Protein AF-A0A920DZM3-F1 (afdb_monomer_lite)

pLDDT: mean 86.86, std 11.85, range [46.91, 98.44]

Structure (mmCIF, N/CA/C/O backbone):
data_AF-A0A920DZM3-F1
#
_entry.id   AF-A0A920DZM3-F1
#
loop_
_atom_site.group_PDB
_atom_site.id
_atom_site.type_symbol
_atom_site.label_atom_id
_atom_site.label_alt_id
_atom_site.label_comp_id
_atom_site.label_asym_id
_atom_site.label_entity_id
_atom_site.label_seq_id
_atom_site.pdbx_PDB_ins_code
_atom_site.Cartn_x
_atom_site.Cartn_y
_atom_site.Cartn_z
_atom_site.occupancy
_atom_site.B_iso_or_equiv
_atom_site.auth_seq_id
_atom_site.auth_comp_id
_atom_site.auth_asym_id
_atom_site.auth_atom_id
_atom_site.pdbx_PDB_model_num
ATOM 1 N N . MET A 1 1 ? -12.823 -14.947 -5.915 1.00 46.91 1 MET A N 1
ATOM 2 C CA . MET A 1 1 ? -11.734 -14.778 -4.923 1.00 46.91 1 MET A CA 1
ATOM 3 C C . MET A 1 1 ? -10.462 -15.485 -5.379 1.00 46.91 1 MET A C 1
ATOM 5 O O . MET A 1 1 ? -10.549 -16.524 -6.025 1.00 46.91 1 MET A O 1
ATOM 9 N N . ILE A 1 2 ? -9.289 -14.909 -5.108 1.00 54.53 2 ILE A N 1
ATOM 10 C CA . ILE A 1 2 ? -7.997 -15.591 -5.263 1.00 54.53 2 ILE A CA 1
ATOM 11 C C . ILE A 1 2 ? -7.861 -16.608 -4.113 1.00 54.53 2 ILE A C 1
ATOM 13 O O . ILE A 1 2 ? -8.202 -16.292 -2.974 1.00 54.53 2 ILE A O 1
ATOM 17 N N . LYS A 1 3 ? -7.426 -17.844 -4.399 1.00 50.22 3 LYS A N 1
ATOM 18 C CA . LYS A 1 3 ? -7.195 -18.875 -3.367 1.00 50.22 3 LYS A CA 1
ATOM 19 C C . LYS A 1 3 ? -6.233 -18.298 -2.309 1.00 50.22 3 LYS A C 1
ATOM 21 O O . LYS A 1 3 ? -5.183 -17.785 -2.683 1.00 50.22 3 LYS A O 1
ATOM 26 N N . ASN A 1 4 ? -6.595 -18.378 -1.025 1.00 63.47 4 ASN A N 1
ATOM 27 C CA . ASN A 1 4 ? -5.830 -17.898 0.148 1.00 63.47 4 ASN A CA 1
ATOM 28 C C . ASN A 1 4 ? -5.816 -16.383 0.422 1.00 63.47 4 ASN A C 1
ATOM 30 O O . ASN A 1 4 ? -5.037 -15.934 1.261 1.00 63.47 4 ASN A O 1
ATOM 34 N N . SER A 1 5 ? -6.683 -15.601 -0.220 1.00 77.56 5 SER A N 1
ATOM 35 C CA . SER A 1 5 ? -6.785 -14.162 0.031 1.00 77.56 5 SER A CA 1
ATOM 36 C C . SER A 1 5 ? -8.158 -13.779 0.592 1.00 77.56 5 SER A C 1
ATOM 38 O O . SER A 1 5 ? -9.174 -14.237 0.065 1.00 77.56 5 SER A O 1
ATOM 40 N N . TYR A 1 6 ? -8.203 -12.935 1.620 1.00 90.38 6 TYR A N 1
ATOM 41 C CA . TYR A 1 6 ? -9.424 -12.493 2.292 1.00 90.38 6 TYR A CA 1
ATOM 42 C C . TYR A 1 6 ? -9.312 -11.043 2.782 1.00 90.38 6 TYR A C 1
ATOM 44 O O . TYR A 1 6 ? -8.220 -10.486 2.925 1.00 90.38 6 TYR A O 1
ATOM 52 N N . GLY A 1 7 ? -10.458 -10.442 3.083 1.00 93.00 7 GLY A N 1
ATOM 53 C CA . GLY A 1 7 ? -10.541 -9.153 3.756 1.00 93.00 7 GLY A CA 1
ATOM 54 C C . GLY A 1 7 ? -11.525 -9.208 4.915 1.00 93.00 7 GLY A C 1
ATOM 55 O O . GLY A 1 7 ? -12.367 -10.102 4.978 1.00 93.00 7 GLY A O 1
ATOM 56 N N . PHE A 1 8 ? -11.376 -8.299 5.871 1.00 95.06 8 PHE A N 1
ATOM 57 C CA . PHE A 1 8 ? -12.223 -8.258 7.060 1.00 95.06 8 PHE A CA 1
ATOM 58 C C . PHE A 1 8 ? -12.279 -6.852 7.654 1.00 95.06 8 PHE A C 1
ATOM 60 O O . PHE A 1 8 ? -11.358 -6.051 7.481 1.00 95.06 8 PHE A O 1
ATOM 67 N N . TYR A 1 9 ? -13.361 -6.573 8.378 1.00 95.62 9 TYR A N 1
ATOM 68 C CA . TYR A 1 9 ? -13.601 -5.288 9.027 1.00 95.62 9 TYR A CA 1
ATOM 69 C C . TYR A 1 9 ? -13.092 -5.279 10.464 1.00 95.62 9 TYR A C 1
ATOM 71 O O . TYR A 1 9 ? -13.165 -6.275 11.191 1.00 95.62 9 TYR A O 1
ATOM 79 N N . ILE A 1 10 ? -12.578 -4.129 10.894 1.00 94.50 10 ILE A N 1
ATOM 80 C CA . ILE A 1 10 ? -12.093 -3.911 12.249 1.00 94.50 10 ILE A CA 1
ATOM 81 C C . ILE A 1 10 ? -12.479 -2.518 12.715 1.00 94.50 10 ILE A C 1
ATOM 83 O O . ILE A 1 10 ? -11.980 -1.516 12.208 1.00 94.50 10 ILE A O 1
ATOM 87 N N . SER A 1 11 ? -13.268 -2.461 13.782 1.00 94.00 11 SER A N 1
ATOM 88 C CA . SER A 1 11 ? -13.689 -1.179 14.337 1.00 94.00 11 SER A CA 1
ATOM 89 C C . SER A 1 11 ? -12.689 -0.606 15.341 1.00 94.00 11 SER A C 1
ATOM 91 O O . SER A 1 11 ? -12.060 -1.366 16.087 1.00 94.00 11 SER A O 1
ATOM 93 N N . ASN A 1 12 ? -12.612 0.721 15.446 1.00 93.00 12 ASN A N 1
ATOM 94 C CA . ASN A 1 12 ? -11.859 1.461 16.466 1.00 93.00 12 ASN A CA 1
ATOM 95 C C . ASN A 1 12 ? -10.388 1.024 16.576 1.00 93.00 12 ASN A C 1
ATOM 97 O O . ASN A 1 12 ? -9.936 0.541 17.622 1.00 93.00 12 ASN A O 1
ATOM 101 N N . ILE A 1 13 ? -9.646 1.165 15.482 1.00 92.50 13 ILE A N 1
ATOM 102 C CA . ILE A 1 13 ? -8.227 0.818 15.404 1.00 92.50 13 ILE A CA 1
ATOM 103 C C . ILE A 1 13 ? -7.353 2.059 15.270 1.00 92.50 13 ILE A C 1
ATOM 105 O O . ILE A 1 13 ? -7.754 3.051 14.671 1.00 92.50 13 ILE A O 1
ATOM 109 N N . TYR A 1 14 ? -6.154 2.009 15.840 1.00 91.62 14 TYR A N 1
ATOM 110 C CA . TYR A 1 14 ? -5.197 3.101 15.768 1.00 91.62 14 TYR A CA 1
ATOM 111 C C . TYR A 1 14 ? -4.110 2.801 14.746 1.00 91.62 14 TYR A C 1
ATOM 113 O O . TYR A 1 14 ? -3.634 1.665 14.642 1.00 91.62 14 TYR A O 1
ATOM 121 N N . ILE A 1 15 ? -3.707 3.847 14.032 1.00 90.88 15 ILE A N 1
ATOM 122 C CA . ILE A 1 15 ? -2.644 3.831 13.038 1.00 90.88 15 ILE A CA 1
ATOM 123 C C . ILE A 1 15 ? -1.507 4.729 13.509 1.00 90.88 15 ILE A C 1
ATOM 125 O O . ILE A 1 15 ? -1.719 5.862 13.948 1.00 90.88 15 ILE A O 1
ATOM 129 N N . LYS A 1 16 ? -0.283 4.210 13.391 1.00 86.00 16 LYS A N 1
ATOM 130 C CA . LYS A 1 16 ? 0.949 4.992 13.521 1.00 86.00 16 LYS A CA 1
ATOM 131 C C . LYS A 1 16 ? 1.976 4.520 12.504 1.00 86.00 16 LYS A C 1
ATOM 133 O O . LYS A 1 16 ? 2.458 3.384 12.596 1.00 86.00 16 LYS A O 1
ATOM 138 N N . LYS A 1 17 ? 2.332 5.384 11.551 1.00 85.31 17 LYS A N 1
ATOM 139 C CA . LYS A 1 17 ? 3.129 5.013 10.373 1.00 85.31 17 LYS A CA 1
ATOM 140 C C . LYS A 1 17 ? 2.503 3.792 9.679 1.00 85.31 17 LYS A C 1
ATOM 142 O O . LYS A 1 17 ? 1.345 3.862 9.305 1.00 85.31 17 LYS A O 1
ATOM 147 N N . TYR A 1 18 ? 3.189 2.652 9.596 1.00 87.12 18 TYR A N 1
ATOM 148 C CA . TYR A 1 18 ? 2.685 1.423 8.953 1.00 87.12 18 TYR A CA 1
ATOM 149 C C . TYR A 1 18 ? 1.993 0.449 9.916 1.00 87.12 18 TYR A C 1
ATOM 151 O O . TYR A 1 18 ? 1.926 -0.741 9.641 1.00 87.12 18 TYR A O 1
ATOM 159 N N . LYS A 1 19 ? 1.606 0.880 11.120 1.00 87.50 19 LYS A N 1
ATOM 160 C CA . LYS A 1 19 ? 1.268 -0.039 12.219 1.00 87.50 19 LYS A CA 1
ATOM 161 C C . LYS A 1 19 ? -0.174 0.126 12.640 1.00 87.50 19 LYS A C 1
ATOM 163 O O . LYS A 1 19 ? -0.600 1.241 12.909 1.00 87.50 19 LYS A O 1
ATOM 168 N N . LEU A 1 20 ? -0.838 -1.009 12.811 1.00 90.38 20 LEU A N 1
ATOM 169 C CA . LEU A 1 20 ? -2.206 -1.128 13.287 1.00 90.38 20 LEU A CA 1
ATOM 170 C C . LEU A 1 20 ? -2.226 -1.730 14.694 1.00 90.38 20 LEU A C 1
ATOM 172 O O . LEU A 1 20 ? -1.626 -2.790 14.928 1.00 90.38 20 LEU A O 1
ATOM 176 N N . TYR A 1 21 ? -2.914 -1.076 15.628 1.00 86.69 21 TYR A N 1
ATOM 177 C CA . TYR A 1 21 ? -2.998 -1.551 17.008 1.00 86.69 21 TYR A CA 1
ATOM 178 C C . TYR A 1 21 ? -4.288 -1.135 17.730 1.00 86.69 21 TYR A C 1
ATOM 180 O O . TYR A 1 21 ? -4.909 -0.119 17.416 1.00 86.69 21 TYR A O 1
ATOM 188 N N . LYS A 1 22 ? -4.683 -1.925 18.737 1.00 82.75 22 LYS A N 1
ATOM 189 C CA . LYS A 1 22 ? -5.761 -1.600 19.686 1.00 82.75 22 LYS A CA 1
ATOM 190 C C . LYS A 1 22 ? -5.222 -1.576 21.110 1.00 82.75 22 LYS A C 1
ATOM 192 O O . LYS A 1 22 ? -4.751 -2.603 21.591 1.00 82.75 22 LYS A O 1
ATOM 197 N N . PHE A 1 23 ? -5.375 -0.445 21.800 1.00 68.56 23 PHE A N 1
ATOM 198 C CA . PHE A 1 23 ? -4.958 -0.301 23.199 1.00 68.56 23 PHE A CA 1
ATOM 199 C C . PHE A 1 23 ? -5.724 -1.249 24.134 1.00 68.56 23 PHE A C 1
ATOM 201 O O . PHE A 1 23 ? -5.105 -2.045 24.826 1.00 68.56 23 PHE A O 1
ATOM 208 N N . LYS A 1 24 ? -7.066 -1.238 24.091 1.00 62.31 24 LYS A N 1
ATOM 209 C CA . LYS A 1 24 ? -7.915 -1.997 25.034 1.00 62.31 24 LYS A CA 1
ATOM 210 C C . LYS A 1 24 ? -7.801 -3.524 24.931 1.00 62.31 24 LYS A C 1
ATOM 212 O O . LYS A 1 24 ? -8.161 -4.213 25.871 1.00 62.31 24 LYS A O 1
ATOM 217 N N . LYS A 1 25 ? -7.358 -4.056 23.787 1.00 61.56 25 LYS A N 1
ATOM 218 C CA . LYS A 1 25 ? -7.286 -5.510 23.537 1.00 61.56 25 LYS A CA 1
ATOM 219 C C . LYS A 1 25 ? -5.857 -6.024 23.332 1.00 61.56 25 LYS A C 1
ATOM 221 O O . LYS A 1 25 ? -5.687 -7.183 22.981 1.00 61.56 25 LYS A O 1
ATOM 226 N N . PHE A 1 26 ? -4.844 -5.160 23.457 1.00 66.38 26 PHE A N 1
ATOM 227 C CA . PHE A 1 26 ? -3.444 -5.481 23.143 1.00 66.38 26 PHE A CA 1
ATOM 228 C C . PHE A 1 26 ? -3.250 -6.176 21.781 1.00 66.38 26 PHE A C 1
ATOM 230 O O . PHE A 1 26 ? -2.346 -6.987 21.587 1.00 66.38 26 PHE A O 1
ATOM 237 N N . VAL A 1 27 ? -4.093 -5.854 20.798 1.00 72.12 27 VAL A N 1
ATOM 238 C CA . VAL A 1 27 ? -4.034 -6.486 19.477 1.00 72.12 27 VAL A CA 1
ATOM 239 C C . VAL A 1 27 ? -3.081 -5.695 18.596 1.00 72.12 27 VAL A C 1
ATOM 241 O O . VAL A 1 27 ? -3.263 -4.492 18.407 1.00 72.12 27 VAL A O 1
ATOM 244 N N . THR A 1 28 ? -2.093 -6.382 18.018 1.00 79.06 28 THR A N 1
ATOM 245 C CA . THR A 1 28 ? -1.292 -5.869 16.899 1.00 79.06 28 THR A CA 1
ATOM 246 C C . THR A 1 28 ? -1.526 -6.733 15.672 1.00 79.06 28 THR A C 1
ATOM 248 O O . THR A 1 28 ? -1.423 -7.958 15.725 1.00 79.06 28 THR A O 1
ATOM 251 N N . LEU A 1 29 ? -1.805 -6.095 14.542 1.00 84.12 29 LEU A N 1
ATOM 252 C CA . LEU A 1 29 ? -2.110 -6.778 13.282 1.00 84.12 29 LEU A CA 1
ATOM 253 C C . LEU A 1 29 ? -0.848 -6.992 12.444 1.00 84.12 29 LEU A C 1
ATOM 255 O O . LEU A 1 29 ? -0.834 -6.754 11.241 1.00 84.12 29 LEU A O 1
ATOM 259 N N . THR A 1 30 ? 0.226 -7.449 13.094 1.00 85.56 30 THR A N 1
ATOM 260 C CA . THR A 1 30 ? 1.544 -7.613 12.452 1.00 85.56 30 THR A CA 1
ATOM 261 C C . THR A 1 30 ? 1.502 -8.526 11.232 1.00 85.56 30 THR A C 1
ATOM 263 O O . THR A 1 30 ? 2.177 -8.227 10.264 1.00 85.56 30 THR A O 1
ATOM 266 N N . LYS A 1 31 ? 0.636 -9.545 11.202 1.00 87.44 31 LYS A N 1
ATOM 267 C CA . LYS A 1 31 ? 0.392 -10.382 10.013 1.00 87.44 31 LYS A CA 1
ATOM 268 C C . LYS A 1 31 ? 0.006 -9.588 8.750 1.00 87.44 31 LYS A C 1
ATOM 270 O O . LYS A 1 31 ? 0.230 -10.051 7.640 1.00 87.44 31 LYS A O 1
ATOM 275 N N . TYR A 1 32 ? -0.601 -8.413 8.913 1.00 90.31 32 TYR A N 1
ATOM 276 C CA . TYR A 1 32 ? -1.120 -7.589 7.815 1.00 90.31 32 TYR A CA 1
ATOM 277 C C . TYR A 1 32 ? -0.284 -6.332 7.567 1.00 90.31 32 TYR A C 1
ATOM 279 O O . TYR A 1 32 ? -0.336 -5.779 6.470 1.00 90.31 32 TYR A O 1
ATOM 287 N N . THR A 1 33 ? 0.484 -5.900 8.572 1.00 90.75 33 THR A N 1
ATOM 288 C CA . THR A 1 33 ? 1.349 -4.710 8.529 1.00 90.75 33 THR A CA 1
ATOM 289 C C . THR A 1 33 ? 2.833 -5.025 8.382 1.00 90.75 33 THR A C 1
ATOM 291 O O . THR A 1 33 ? 3.646 -4.105 8.320 1.00 90.75 33 THR A O 1
ATOM 294 N N . ASN A 1 34 ? 3.200 -6.302 8.467 1.00 88.69 34 ASN A N 1
ATOM 295 C CA . ASN A 1 34 ? 4.560 -6.782 8.320 1.00 88.69 34 ASN A CA 1
ATOM 296 C C . ASN A 1 34 ? 4.606 -7.900 7.281 1.00 88.69 34 ASN A C 1
ATOM 298 O O . ASN A 1 34 ? 3.728 -8.762 7.292 1.00 88.69 34 ASN A O 1
ATOM 302 N N . MET A 1 35 ? 5.649 -7.926 6.449 1.00 83.50 35 MET A N 1
ATOM 303 C CA . MET A 1 35 ? 5.836 -9.002 5.462 1.00 83.50 35 MET A CA 1
ATOM 304 C C . MET A 1 35 ? 5.911 -10.393 6.098 1.00 83.50 35 MET A C 1
ATOM 306 O O . MET A 1 35 ? 5.497 -11.387 5.510 1.00 83.50 35 MET A O 1
ATOM 310 N N . ILE A 1 36 ? 6.486 -10.459 7.299 1.00 82.25 36 ILE A N 1
ATOM 311 C CA . ILE A 1 36 ? 6.597 -11.680 8.091 1.00 82.25 36 ILE A CA 1
ATOM 312 C C . ILE A 1 36 ? 5.911 -11.421 9.421 1.00 82.25 36 ILE A C 1
ATOM 314 O O . ILE A 1 36 ? 6.193 -10.430 10.105 1.00 82.25 36 ILE A O 1
ATOM 318 N N . GLU A 1 37 ? 5.020 -12.331 9.803 1.00 80.88 37 GLU A N 1
ATOM 319 C CA . GLU A 1 37 ? 4.346 -12.245 11.084 1.00 80.88 37 GLU A CA 1
ATOM 320 C C . GLU A 1 37 ? 5.355 -12.353 12.232 1.00 80.88 37 GLU A C 1
ATOM 322 O O . GLU A 1 37 ? 6.253 -13.196 12.260 1.00 80.88 37 GLU A O 1
ATOM 327 N N . PHE A 1 38 ? 5.228 -11.451 13.200 1.00 80.31 38 PHE A N 1
ATOM 328 C CA . PHE A 1 38 ? 6.146 -11.425 14.328 1.00 80.31 38 PHE A CA 1
ATOM 329 C C . PHE A 1 38 ? 5.841 -12.568 15.291 1.00 80.31 38 PHE A C 1
ATOM 331 O O . PHE A 1 38 ? 4.681 -12.851 15.576 1.00 80.31 38 PHE A O 1
ATOM 338 N N . SER A 1 39 ? 6.880 -13.156 15.886 1.00 80.69 39 SER A N 1
ATOM 339 C CA . SER A 1 39 ? 6.696 -14.085 17.002 1.00 80.69 39 SER A CA 1
ATOM 340 C C . SER A 1 39 ? 6.033 -13.392 18.197 1.00 80.69 39 SER A C 1
ATOM 342 O O . SER A 1 39 ? 6.178 -12.179 18.392 1.00 80.69 39 SER A O 1
ATOM 344 N N . LEU A 1 40 ? 5.339 -14.164 19.039 1.00 76.94 40 LEU A N 1
ATOM 345 C CA . LEU A 1 40 ? 4.622 -13.654 20.217 1.00 76.94 40 LEU A CA 1
ATOM 346 C C . LEU A 1 40 ? 5.514 -12.783 21.118 1.00 76.94 40 LEU A C 1
ATOM 348 O O . LEU A 1 40 ? 5.127 -11.673 21.482 1.00 76.94 40 LEU A O 1
ATOM 352 N N . ARG A 1 41 ? 6.761 -13.210 21.369 1.00 80.69 41 ARG A N 1
ATOM 353 C CA . ARG A 1 41 ? 7.755 -12.439 22.142 1.00 80.69 41 ARG A CA 1
ATOM 354 C C . ARG A 1 41 ? 8.017 -11.053 21.541 1.00 80.69 41 ARG A C 1
ATOM 356 O O . ARG A 1 41 ? 8.114 -10.066 22.270 1.00 80.69 41 ARG A O 1
ATOM 363 N N . LYS A 1 42 ? 8.117 -10.952 20.209 1.00 79.88 42 LYS A N 1
ATOM 364 C CA . LYS A 1 42 ? 8.304 -9.672 19.504 1.00 79.88 42 LYS A CA 1
ATOM 365 C C . LYS A 1 42 ? 7.031 -8.821 19.520 1.00 79.88 42 LYS A C 1
ATOM 367 O O . LYS A 1 42 ? 7.144 -7.601 19.660 1.00 79.88 42 LYS A O 1
ATOM 372 N N . LYS A 1 43 ? 5.842 -9.429 19.407 1.00 78.62 43 LYS A N 1
ATOM 373 C CA . LYS A 1 43 ? 4.555 -8.719 19.541 1.00 78.62 43 LYS A CA 1
ATOM 374 C C . LYS A 1 43 ? 4.431 -8.084 20.930 1.00 78.62 43 LYS A C 1
ATOM 376 O O . LYS A 1 43 ? 4.163 -6.887 21.013 1.00 78.62 43 LYS A O 1
ATOM 381 N N . LEU A 1 44 ? 4.730 -8.839 21.991 1.00 75.31 44 LEU A N 1
ATOM 382 C CA . LEU A 1 44 ? 4.656 -8.375 23.381 1.00 75.31 44 LEU A CA 1
ATOM 383 C C . LEU A 1 44 ? 5.642 -7.233 23.671 1.00 75.31 44 LEU A C 1
ATOM 385 O O . LEU A 1 44 ? 5.231 -6.173 24.140 1.00 75.31 44 LEU A O 1
ATOM 389 N N . LYS A 1 45 ? 6.920 -7.382 23.284 1.00 77.44 45 LYS A N 1
ATOM 390 C CA . LYS A 1 45 ? 7.921 -6.301 23.408 1.00 77.44 45 LYS A CA 1
ATOM 391 C C . LYS A 1 45 ? 7.494 -5.020 22.682 1.00 77.44 45 LYS A C 1
ATOM 393 O O . LYS A 1 45 ? 7.744 -3.913 23.157 1.00 77.44 45 LYS A O 1
ATOM 398 N N . ARG A 1 46 ? 6.851 -5.145 21.514 1.00 73.25 46 ARG A N 1
ATOM 399 C CA . ARG A 1 46 ? 6.326 -3.986 20.777 1.00 73.25 46 ARG A CA 1
ATOM 400 C C . ARG A 1 46 ? 5.151 -3.348 21.500 1.00 73.25 46 ARG A C 1
ATOM 402 O O . ARG A 1 46 ? 5.163 -2.133 21.645 1.00 73.25 46 ARG A O 1
ATOM 409 N N . LEU A 1 47 ? 4.177 -4.137 21.946 1.00 70.12 47 LEU A N 1
ATOM 410 C CA . LEU A 1 47 ? 3.024 -3.648 22.705 1.00 70.12 47 LEU A CA 1
ATOM 411 C C . LEU A 1 47 ? 3.468 -2.817 23.905 1.00 70.12 47 LEU A C 1
ATOM 413 O O . LEU A 1 47 ? 3.033 -1.676 24.030 1.00 70.12 47 LEU A O 1
ATOM 417 N N . GLN A 1 48 ? 4.417 -3.330 24.690 1.00 69.25 48 GLN A N 1
ATOM 418 C CA . GLN A 1 48 ? 5.008 -2.623 25.824 1.00 69.25 48 GLN A CA 1
ATOM 419 C C . GLN A 1 48 ? 5.503 -1.219 25.428 1.00 69.25 48 GLN A C 1
ATOM 421 O O . GLN A 1 48 ? 5.097 -0.217 26.011 1.00 69.25 48 GLN A O 1
ATOM 426 N N . LYS A 1 49 ? 6.287 -1.117 24.347 1.00 69.38 49 LYS A N 1
ATOM 427 C CA . LYS A 1 49 ? 6.803 0.163 23.826 1.00 69.38 49 LYS A CA 1
ATOM 428 C C . LYS A 1 49 ? 5.707 1.150 23.389 1.00 69.38 49 LYS A C 1
ATOM 430 O O . LYS A 1 49 ? 5.972 2.350 23.329 1.00 69.38 49 LYS A O 1
ATOM 435 N N . TYR A 1 50 ? 4.512 0.672 23.041 1.00 64.88 50 TYR A N 1
ATOM 436 C CA . TYR A 1 50 ? 3.393 1.516 22.603 1.00 64.88 50 TYR A CA 1
ATOM 437 C C . TYR A 1 50 ? 2.435 1.891 23.727 1.00 64.88 50 TYR A C 1
ATOM 439 O O . TYR A 1 50 ? 1.911 2.995 23.693 1.00 64.88 50 TYR A O 1
ATOM 447 N N . ILE A 1 51 ? 2.241 1.021 24.719 1.00 60.44 51 ILE A N 1
ATOM 448 C CA . ILE A 1 51 ? 1.426 1.312 25.908 1.00 60.44 51 ILE A CA 1
ATOM 449 C C . ILE A 1 51 ? 2.074 2.437 26.721 1.00 60.44 51 ILE A C 1
ATOM 451 O O . ILE A 1 51 ? 1.396 3.374 27.125 1.00 60.44 51 ILE A O 1
ATOM 455 N N . PHE A 1 52 ? 3.400 2.393 26.889 1.00 54.78 52 PHE A N 1
ATOM 456 C CA . PHE A 1 52 ? 4.134 3.417 27.640 1.00 54.78 52 PHE A CA 1
ATOM 457 C C . PHE A 1 52 ? 4.343 4.729 26.874 1.00 54.78 52 PHE A C 1
ATOM 459 O O . PHE A 1 52 ? 4.730 5.735 27.464 1.00 54.78 52 PHE A O 1
ATOM 466 N N . LYS A 1 53 ? 4.062 4.764 25.566 1.00 60.00 53 LYS A N 1
ATOM 467 C CA . LYS A 1 53 ? 3.990 6.024 24.822 1.00 60.00 53 LYS A CA 1
ATOM 468 C C . LYS A 1 53 ? 2.559 6.538 24.894 1.00 60.00 53 LYS A C 1
ATOM 470 O O . LYS A 1 53 ? 1.713 6.067 24.136 1.00 60.00 53 LYS A O 1
ATOM 475 N N . LYS A 1 54 ? 2.310 7.521 25.772 1.00 55.31 54 LYS A N 1
ATOM 476 C CA . LYS A 1 54 ? 1.027 8.241 25.822 1.00 55.31 54 LYS A CA 1
ATOM 477 C C . LYS A 1 54 ? 0.593 8.604 24.391 1.00 55.31 54 LYS A C 1
ATOM 479 O O . LYS A 1 54 ? 1.429 9.100 23.622 1.00 55.31 54 LYS A O 1
ATOM 484 N N . PRO A 1 55 ? -0.665 8.330 23.996 1.00 57.41 55 PRO A N 1
ATOM 485 C CA . PRO A 1 55 ? -1.173 8.834 22.730 1.00 57.41 55 PRO A CA 1
ATOM 486 C C . PRO A 1 55 ? -0.980 10.353 22.709 1.00 57.41 55 PRO A C 1
ATOM 488 O O . PRO A 1 55 ? -1.232 11.020 23.713 1.00 57.41 55 PRO A O 1
ATOM 491 N N . LYS A 1 56 ? -0.475 10.891 21.593 1.00 62.59 56 LYS A N 1
ATOM 492 C CA . LYS A 1 56 ? -0.400 12.346 21.419 1.00 62.59 56 LYS A CA 1
ATOM 493 C C . LYS A 1 56 ? -1.814 12.911 21.599 1.00 62.59 56 LYS A C 1
ATOM 495 O O . LYS A 1 56 ? -2.770 12.291 21.140 1.00 62.59 56 LYS A O 1
ATOM 500 N N . THR A 1 57 ? -1.928 14.057 22.260 1.00 60.72 57 THR A N 1
ATOM 501 C CA . THR A 1 57 ? -3.205 14.704 22.612 1.00 60.72 57 THR A CA 1
ATOM 502 C C . THR A 1 57 ? -4.089 14.998 21.396 1.00 60.72 57 THR A C 1
ATOM 504 O O . THR A 1 57 ? -5.308 14.974 21.517 1.00 60.72 57 THR A O 1
ATOM 507 N N . ASN A 1 58 ? -3.496 15.147 20.208 1.00 76.81 58 ASN A N 1
ATOM 508 C CA . ASN A 1 58 ? -4.221 15.361 18.958 1.00 76.81 58 ASN A CA 1
ATOM 509 C C . ASN A 1 58 ? -4.297 14.057 18.148 1.00 76.81 58 ASN A C 1
ATOM 511 O O . ASN A 1 58 ? -3.388 13.735 17.378 1.00 76.81 58 ASN A O 1
ATOM 515 N N . ILE A 1 59 ? -5.375 13.291 18.346 1.00 88.62 59 ILE A N 1
ATOM 516 C CA . ILE A 1 59 ? -5.705 12.117 17.527 1.00 88.62 59 ILE A CA 1
ATOM 517 C C . ILE A 1 59 ? -6.681 12.545 16.432 1.00 88.62 59 ILE A C 1
ATOM 519 O O . ILE A 1 59 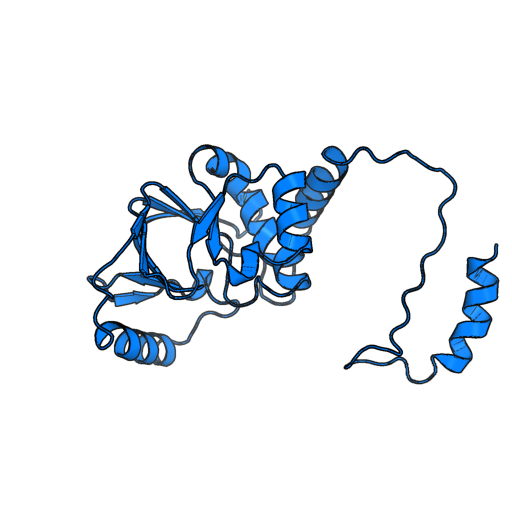? -7.800 12.957 16.732 1.00 88.62 59 ILE A O 1
ATOM 523 N N . ARG A 1 60 ? -6.301 12.377 15.163 1.00 94.19 60 ARG A N 1
ATOM 524 C CA . ARG A 1 60 ? -7.230 12.562 14.042 1.00 94.19 60 ARG A CA 1
ATOM 525 C C . ARG A 1 60 ? -8.144 11.350 13.924 1.00 94.19 60 ARG A C 1
ATOM 527 O O . ARG A 1 60 ? -7.675 10.211 13.936 1.00 94.19 60 ARG A O 1
ATOM 534 N N . ILE A 1 61 ? -9.442 11.593 13.786 1.00 95.81 61 ILE A N 1
ATOM 535 C CA . ILE A 1 61 ? -10.443 10.539 13.608 1.00 95.81 61 ILE A CA 1
ATOM 536 C C . ILE A 1 61 ? -10.788 10.427 12.123 1.00 95.81 61 ILE A C 1
ATOM 538 O O . ILE A 1 61 ? -11.118 11.417 11.476 1.00 95.81 61 ILE A O 1
ATOM 542 N N . ILE A 1 62 ? -10.723 9.209 11.593 1.00 97.62 62 ILE A N 1
ATOM 543 C CA . ILE A 1 62 ? -11.161 8.849 10.246 1.00 97.62 62 ILE A CA 1
ATOM 544 C C . ILE A 1 62 ? -12.311 7.850 10.382 1.00 97.62 62 ILE A C 1
ATOM 546 O O . ILE A 1 62 ? -12.197 6.852 11.093 1.00 97.62 62 ILE A O 1
ATOM 550 N N . LYS A 1 63 ? -13.432 8.108 9.706 1.00 98.12 63 LYS A N 1
ATOM 551 C CA . LYS A 1 63 ? -14.624 7.254 9.801 1.00 98.12 63 LYS A CA 1
ATOM 552 C C . LYS A 1 63 ? -14.404 5.884 9.164 1.00 98.12 63 LYS A C 1
ATOM 554 O O . LYS A 1 63 ? -14.619 4.866 9.814 1.00 98.12 63 LYS A O 1
ATOM 559 N N . LYS A 1 64 ? -13.932 5.867 7.918 1.00 98.44 64 LYS A N 1
ATOM 560 C CA . LYS A 1 64 ? -13.728 4.653 7.125 1.00 98.44 64 LYS A CA 1
ATOM 561 C C . LYS A 1 64 ? -12.350 4.638 6.490 1.00 98.44 64 LYS A C 1
ATOM 563 O O . LYS A 1 64 ? -11.858 5.684 6.073 1.00 98.44 64 LYS A O 1
ATOM 568 N N . GLY A 1 65 ? -11.743 3.462 6.385 1.00 98.25 65 GLY A N 1
ATOM 569 C CA . GLY A 1 65 ? -10.495 3.308 5.649 1.00 98.25 65 GLY A CA 1
ATOM 570 C C . GLY A 1 65 ? -10.241 1.897 5.141 1.00 98.25 65 GLY A C 1
ATOM 571 O O . GLY A 1 65 ? -10.775 0.922 5.665 1.00 98.25 65 GLY A O 1
ATOM 572 N N . LEU A 1 66 ? -9.387 1.805 4.131 1.00 98.19 66 LEU A N 1
ATOM 573 C CA . LEU A 1 66 ? -8.903 0.570 3.535 1.00 98.19 66 LEU A CA 1
ATOM 574 C C . LEU A 1 66 ? -7.397 0.438 3.796 1.00 98.19 66 LEU A C 1
ATOM 576 O O . LEU A 1 66 ? -6.613 1.352 3.537 1.00 98.19 66 LEU A O 1
ATOM 580 N N . TRP A 1 67 ? -6.984 -0.714 4.320 1.00 97.81 67 TRP A N 1
ATOM 581 C CA . TRP A 1 67 ? -5.590 -1.023 4.612 1.00 97.81 67 TRP A CA 1
ATOM 582 C C . TRP A 1 67 ? -5.026 -2.063 3.644 1.00 97.81 67 TRP A C 1
ATOM 584 O O . TRP A 1 67 ? -5.399 -3.239 3.682 1.00 97.81 67 TRP A O 1
ATOM 594 N N . ILE A 1 68 ? -4.081 -1.620 2.814 1.00 96.50 68 ILE A N 1
ATOM 595 C CA . ILE A 1 68 ? -3.412 -2.433 1.782 1.00 96.50 68 ILE A CA 1
ATOM 596 C C . ILE A 1 68 ? -1.879 -2.355 1.845 1.00 96.50 68 ILE A C 1
ATOM 598 O O . ILE A 1 68 ? -1.207 -2.926 0.996 1.00 96.50 68 ILE A O 1
ATOM 602 N N . ILE A 1 69 ? -1.316 -1.657 2.832 1.00 95.88 69 ILE A N 1
ATOM 603 C CA . ILE A 1 69 ? 0.132 -1.434 2.947 1.00 95.88 69 ILE A CA 1
ATOM 604 C C . ILE A 1 69 ? 0.756 -2.209 4.113 1.00 95.88 69 ILE A C 1
ATOM 606 O O . ILE A 1 69 ? 0.088 -2.673 5.038 1.00 95.88 69 ILE A O 1
ATOM 610 N N . ASP A 1 70 ? 2.073 -2.310 4.084 1.00 93.62 70 ASP A N 1
ATOM 611 C CA . ASP A 1 70 ? 2.937 -2.865 5.117 1.00 93.62 70 ASP A CA 1
ATOM 612 C C . ASP A 1 70 ? 4.187 -1.987 5.307 1.00 93.62 70 ASP A C 1
ATOM 614 O O . ASP A 1 70 ? 4.297 -0.879 4.777 1.00 93.62 70 ASP A O 1
ATOM 618 N N . GL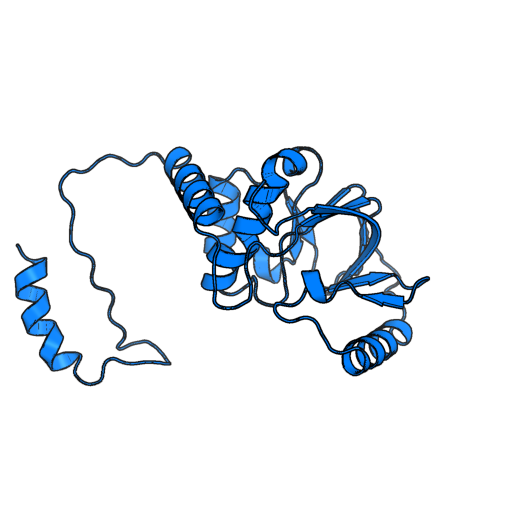U A 1 71 ? 5.144 -2.459 6.103 1.00 91.94 71 GLU A N 1
ATOM 619 C CA . GLU A 1 71 ? 6.366 -1.727 6.407 1.00 91.94 71 GLU A CA 1
ATOM 620 C C . GLU A 1 71 ? 7.349 -1.622 5.241 1.00 91.94 71 GLU A C 1
ATOM 622 O O . GLU A 1 71 ? 8.332 -0.898 5.381 1.00 91.94 71 GLU A O 1
ATOM 627 N N . LYS A 1 72 ? 7.130 -2.340 4.136 1.00 93.25 72 LYS A N 1
ATOM 628 C CA . LYS A 1 72 ? 8.011 -2.380 2.963 1.00 93.25 72 LYS A CA 1
ATOM 629 C C . LYS A 1 72 ? 7.402 -1.744 1.722 1.00 93.25 72 LYS A C 1
ATOM 631 O O . LYS A 1 72 ? 8.123 -1.552 0.747 1.00 93.25 72 LYS A O 1
ATOM 636 N N . SER A 1 73 ? 6.146 -1.318 1.790 1.00 94.75 73 SER A N 1
ATOM 637 C CA . SER A 1 73 ? 5.379 -0.731 0.684 1.00 94.75 73 SER A CA 1
ATOM 638 C C . SER A 1 73 ? 6.000 0.530 0.053 1.00 94.75 73 SER A C 1
ATOM 640 O O . SER A 1 73 ? 5.605 0.923 -1.035 1.00 94.75 73 SER A O 1
ATOM 642 N N . PHE A 1 74 ? 6.999 1.153 0.689 1.00 94.69 74 PHE A N 1
ATOM 643 C CA . PHE A 1 74 ? 7.784 2.260 0.118 1.00 94.69 74 PHE A CA 1
ATOM 644 C C . PHE A 1 74 ? 8.872 1.811 -0.878 1.00 94.69 74 PHE A C 1
ATOM 646 O O . PHE A 1 74 ? 9.575 2.640 -1.460 1.00 94.69 74 PHE A O 1
ATOM 653 N N . HIS A 1 75 ? 9.086 0.505 -1.032 1.00 94.31 75 HIS A N 1
ATOM 654 C CA . HIS A 1 75 ? 9.971 -0.055 -2.043 1.00 94.31 75 HIS A CA 1
ATOM 655 C C . HIS A 1 75 ? 9.171 -0.431 -3.287 1.00 94.31 75 HIS A C 1
ATOM 657 O O . HIS A 1 75 ? 8.124 -1.063 -3.183 1.00 94.31 75 HIS A O 1
ATOM 663 N N . TYR A 1 76 ? 9.743 -0.150 -4.459 1.00 93.69 76 TYR A N 1
ATOM 664 C CA . TYR A 1 76 ? 9.099 -0.370 -5.755 1.00 93.69 76 TYR A CA 1
ATOM 665 C C . TYR A 1 76 ? 8.490 -1.774 -5.895 1.00 93.69 76 TYR A C 1
ATOM 667 O O . TYR A 1 76 ? 7.301 -1.903 -6.157 1.00 93.69 76 TYR A O 1
ATOM 675 N N . PHE A 1 77 ? 9.274 -2.830 -5.648 1.00 92.31 77 PHE A N 1
ATOM 676 C CA . PHE A 1 77 ? 8.772 -4.204 -5.758 1.00 92.31 77 PHE A CA 1
ATOM 677 C C . PHE A 1 77 ? 7.565 -4.452 -4.845 1.00 92.31 77 PHE A C 1
ATOM 679 O O . PHE A 1 77 ? 6.555 -4.961 -5.305 1.00 92.31 77 PHE A O 1
ATOM 686 N N . HIS A 1 78 ? 7.641 -4.052 -3.576 1.00 94.25 78 HIS A N 1
ATOM 687 C CA . HIS A 1 78 ? 6.574 -4.308 -2.608 1.00 94.25 78 HIS A CA 1
ATOM 688 C C . HIS A 1 78 ? 5.310 -3.499 -2.914 1.00 94.25 78 HIS A C 1
ATOM 690 O O . HIS A 1 78 ? 4.206 -4.013 -2.769 1.00 94.25 78 HIS A O 1
ATOM 696 N N . TRP A 1 79 ? 5.443 -2.277 -3.432 1.00 96.62 79 TRP A N 1
ATOM 697 C CA . TRP A 1 79 ? 4.288 -1.517 -3.904 1.00 96.62 79 TRP A CA 1
ATOM 698 C C . TRP A 1 79 ? 3.533 -2.254 -5.021 1.00 96.62 79 TRP A C 1
ATOM 700 O O . TRP A 1 79 ? 2.325 -2.470 -4.922 1.00 96.62 79 TRP A O 1
ATOM 710 N N . PHE A 1 80 ? 4.247 -2.695 -6.061 1.00 95.69 80 PHE A N 1
ATOM 711 C CA . PHE A 1 80 ? 3.638 -3.331 -7.235 1.00 95.69 80 PHE A CA 1
ATOM 712 C C . PHE A 1 80 ? 3.241 -4.797 -7.021 1.00 95.69 80 PHE A C 1
ATOM 714 O O . PHE A 1 80 ? 2.270 -5.250 -7.625 1.00 95.69 80 PHE A O 1
ATOM 721 N N . CYS A 1 81 ? 3.963 -5.536 -6.180 1.00 93.50 81 CYS A N 1
ATOM 722 C CA . CYS A 1 81 ? 3.788 -6.981 -6.018 1.00 93.50 81 CYS A CA 1
ATOM 723 C C . CYS A 1 81 ? 3.070 -7.383 -4.724 1.00 93.50 81 CYS A C 1
ATOM 725 O O . CYS A 1 81 ? 2.550 -8.497 -4.666 1.00 93.50 81 CYS A O 1
ATOM 727 N N . ASP A 1 82 ? 2.972 -6.489 -3.733 1.00 92.81 82 ASP A N 1
ATOM 728 C CA . ASP A 1 82 ? 2.293 -6.767 -2.461 1.00 92.81 82 ASP A CA 1
ATOM 729 C C . ASP A 1 82 ? 1.146 -5.783 -2.185 1.00 92.81 82 ASP A C 1
ATOM 731 O O . ASP A 1 82 ? 0.014 -6.213 -1.948 1.00 92.81 82 ASP A O 1
ATOM 735 N N . SER A 1 83 ? 1.388 -4.468 -2.258 1.00 95.69 83 SER A N 1
ATOM 736 C CA . SER A 1 83 ? 0.392 -3.445 -1.902 1.00 95.69 83 SER A CA 1
ATOM 737 C C . SER A 1 83 ? -0.731 -3.313 -2.932 1.00 95.69 83 SER A C 1
ATOM 739 O O . SER A 1 83 ? -1.910 -3.430 -2.598 1.00 95.69 83 SER A O 1
ATOM 741 N N . LEU A 1 84 ? -0.401 -3.102 -4.207 1.00 96.88 84 LEU A N 1
ATOM 742 C CA . LEU A 1 84 ? -1.406 -2.976 -5.265 1.00 96.88 84 LEU A CA 1
ATOM 743 C C . LEU A 1 84 ? -2.203 -4.277 -5.484 1.00 96.88 84 LEU A C 1
ATOM 745 O O . LEU A 1 84 ? -3.416 -4.203 -5.672 1.00 96.88 84 LEU A O 1
ATOM 749 N N . PRO A 1 85 ? -1.614 -5.481 -5.371 1.00 94.94 85 PRO A N 1
ATOM 750 C CA . PRO A 1 85 ? -2.384 -6.723 -5.359 1.00 94.94 85 PRO A CA 1
ATOM 751 C C . PRO A 1 85 ? -3.392 -6.838 -4.213 1.00 94.94 85 PRO A C 1
ATOM 753 O O . PRO A 1 85 ? -4.450 -7.441 -4.404 1.00 94.94 85 PRO A O 1
ATOM 756 N N . ARG A 1 86 ? -3.112 -6.260 -3.037 1.00 95.25 86 ARG A N 1
ATOM 757 C CA . ARG A 1 86 ? -4.101 -6.115 -1.952 1.00 95.25 86 ARG A CA 1
ATOM 758 C C . ARG A 1 86 ? -5.211 -5.138 -2.333 1.00 95.25 86 ARG A C 1
ATOM 760 O O . ARG A 1 86 ? -6.372 -5.417 -2.060 1.00 95.25 86 ARG A O 1
ATOM 767 N N . PHE A 1 87 ? -4.887 -4.042 -3.019 1.00 96.56 87 PHE A N 1
ATOM 768 C CA . PHE A 1 87 ? -5.912 -3.157 -3.578 1.00 96.56 87 PHE A CA 1
ATOM 769 C C . PHE A 1 87 ? -6.807 -3.880 -4.587 1.00 96.56 87 PHE A C 1
ATOM 771 O O . PHE A 1 87 ? -8.019 -3.807 -4.454 1.00 96.56 87 PHE A O 1
ATOM 778 N N . ILE A 1 88 ? -6.252 -4.650 -5.529 1.00 95.50 88 ILE A N 1
ATOM 779 C CA . ILE A 1 88 ? -7.056 -5.404 -6.507 1.00 95.50 88 ILE A CA 1
ATOM 780 C C . ILE A 1 88 ? -8.051 -6.356 -5.827 1.00 95.50 88 ILE A C 1
ATOM 782 O O . ILE A 1 88 ? -9.170 -6.506 -6.308 1.00 95.50 88 ILE A O 1
ATOM 786 N N . GLN A 1 89 ? -7.685 -6.968 -4.696 1.00 92.31 89 GLN A N 1
ATOM 787 C CA . GLN A 1 89 ? -8.599 -7.820 -3.921 1.00 92.31 89 GLN A CA 1
ATOM 788 C C . GLN A 1 89 ? -9.746 -7.044 -3.266 1.00 92.31 89 GLN A C 1
ATOM 790 O O . GLN A 1 89 ? -10.819 -7.604 -3.069 1.00 92.31 89 GLN A O 1
ATOM 795 N N . ALA A 1 90 ? -9.505 -5.786 -2.900 1.00 94.19 90 ALA A N 1
ATOM 796 C CA . ALA A 1 90 ? -10.422 -4.939 -2.147 1.00 94.19 90 ALA A CA 1
ATOM 797 C C . ALA A 1 90 ? -10.948 -3.753 -2.973 1.00 94.19 90 ALA A C 1
ATOM 799 O O . ALA A 1 90 ? -11.456 -2.788 -2.403 1.00 94.19 90 ALA A O 1
ATOM 800 N N . LYS A 1 91 ? -10.814 -3.804 -4.306 1.00 94.38 91 LYS A N 1
ATOM 801 C CA . LYS A 1 91 ? -11.088 -2.672 -5.201 1.00 94.38 91 LYS A CA 1
ATOM 802 C C . LYS A 1 91 ? -12.526 -2.181 -5.055 1.00 94.38 91 LYS A C 1
ATOM 804 O O . LYS A 1 91 ? -12.743 -0.988 -4.911 1.00 94.38 91 LYS A O 1
ATOM 809 N N . GLU A 1 92 ? -13.477 -3.109 -4.995 1.00 94.00 92 GLU A N 1
ATOM 810 C CA . GLU A 1 92 ? -14.913 -2.829 -4.828 1.00 94.00 92 GLU A CA 1
ATOM 811 C C . GLU A 1 92 ? -15.245 -2.120 -3.503 1.00 94.00 92 GLU A C 1
ATOM 813 O O . GLU A 1 92 ? -16.293 -1.496 -3.360 1.00 94.00 92 GLU A O 1
ATOM 818 N N . VAL A 1 93 ? -14.349 -2.195 -2.516 1.00 95.88 93 VAL A N 1
ATOM 819 C CA . VAL A 1 93 ? -14.516 -1.541 -1.215 1.00 95.88 93 VAL A CA 1
ATOM 820 C C . VAL A 1 93 ? -13.999 -0.094 -1.258 1.00 95.88 93 VAL A C 1
ATOM 822 O O . VAL A 1 93 ? -14.409 0.723 -0.432 1.00 95.88 93 VAL A O 1
ATOM 825 N N . ASN A 1 94 ? -13.127 0.256 -2.215 1.00 97.19 94 ASN A N 1
ATOM 826 C CA . ASN A 1 94 ? -12.377 1.513 -2.208 1.00 97.19 94 ASN A CA 1
ATOM 827 C C . ASN A 1 94 ? -13.242 2.767 -2.400 1.00 97.19 94 ASN A C 1
ATOM 829 O O . ASN A 1 94 ? -12.944 3.801 -1.801 1.00 97.19 94 ASN A O 1
ATOM 833 N N . ASP A 1 95 ? -14.354 2.658 -3.125 1.00 95.12 95 ASP A N 1
ATOM 834 C CA . ASP A 1 95 ? -15.293 3.771 -3.318 1.00 95.12 95 ASP A CA 1
ATOM 835 C C . ASP A 1 95 ? -15.836 4.285 -1.976 1.00 95.12 95 ASP A C 1
ATOM 837 O O . ASP A 1 95 ? -15.977 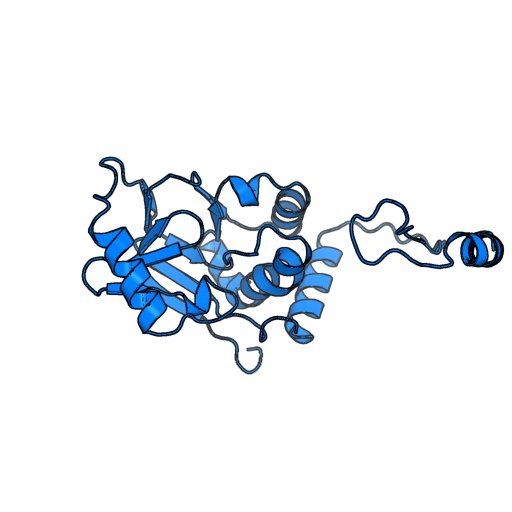5.487 -1.760 1.00 95.12 95 ASP A O 1
ATOM 841 N N . LYS A 1 96 ? -16.083 3.370 -1.028 1.00 97.38 96 LYS A N 1
ATOM 842 C CA . LYS A 1 96 ? -16.620 3.679 0.310 1.00 97.38 96 LYS A CA 1
ATOM 843 C C . LYS A 1 96 ? -15.543 3.756 1.395 1.00 97.38 96 LYS A C 1
ATOM 845 O O . LYS A 1 96 ? -15.784 4.345 2.450 1.00 97.38 96 LYS A O 1
ATOM 850 N N . TYR A 1 97 ? -14.391 3.129 1.167 1.00 98.31 97 TYR A N 1
ATOM 851 C CA . TYR A 1 97 ? -13.284 3.033 2.115 1.00 98.31 97 TYR A CA 1
ATOM 852 C C . TYR A 1 97 ? -11.989 3.515 1.444 1.00 98.31 97 TYR A C 1
ATOM 854 O O . TYR A 1 97 ? -11.322 2.737 0.753 1.00 98.31 97 TYR A O 1
ATOM 862 N N . PRO A 1 98 ? -11.590 4.779 1.658 1.00 98.38 98 PRO A N 1
ATOM 863 C CA . PRO A 1 98 ? -10.363 5.303 1.074 1.00 98.38 98 PRO A CA 1
ATOM 864 C C . PRO A 1 98 ? -9.141 4.557 1.612 1.00 98.38 98 PRO A C 1
ATOM 866 O O . PRO A 1 98 ? -9.058 4.255 2.807 1.00 98.38 98 PRO A O 1
ATOM 869 N N . ILE A 1 99 ? -8.162 4.284 0.750 1.00 98.31 99 ILE A N 1
ATOM 870 C CA . ILE A 1 99 ? -6.870 3.733 1.165 1.00 98.31 99 ILE A CA 1
ATOM 871 C C . ILE A 1 99 ? -6.198 4.724 2.113 1.00 98.31 99 ILE A C 1
ATOM 873 O O . ILE A 1 99 ? -6.077 5.909 1.815 1.00 98.31 99 ILE A O 1
ATOM 877 N N . LEU A 1 100 ? -5.749 4.248 3.270 1.00 98.00 100 LEU A N 1
ATOM 878 C CA . LEU A 1 100 ? -5.026 5.085 4.221 1.00 98.00 100 LEU A CA 1
ATOM 879 C C . LEU A 1 100 ? -3.527 5.002 3.936 1.00 98.00 100 LEU A C 1
ATOM 881 O O . LEU A 1 100 ? -2.934 3.929 4.071 1.00 98.00 100 LEU A O 1
ATOM 885 N N . LEU A 1 101 ? -2.913 6.132 3.574 1.00 96.62 101 LEU A N 1
ATOM 886 C CA . LEU A 1 101 ? -1.495 6.197 3.215 1.00 96.62 101 LEU A CA 1
ATOM 887 C C . LEU A 1 101 ? -0.711 7.188 4.082 1.00 96.62 101 LEU A C 1
ATOM 889 O O . LEU A 1 101 ? -1.125 8.334 4.253 1.00 96.62 101 LEU A O 1
ATOM 893 N N . PRO A 1 102 ? 0.466 6.800 4.589 1.00 96.00 102 PRO A N 1
ATOM 894 C CA . PRO A 1 102 ? 1.377 7.748 5.201 1.00 96.00 102 PRO A CA 1
ATOM 895 C C . PRO A 1 102 ? 1.993 8.657 4.127 1.00 96.00 102 PRO A C 1
ATOM 897 O O . PRO A 1 102 ? 2.321 8.192 3.030 1.00 96.00 102 PRO A O 1
ATOM 900 N N . LYS A 1 103 ? 2.217 9.935 4.456 1.00 95.69 103 LYS A N 1
ATOM 901 C CA . LYS A 1 103 ? 2.835 10.922 3.550 1.00 95.69 103 LYS A CA 1
ATOM 902 C C . LYS A 1 103 ? 4.185 10.464 2.988 1.00 95.69 103 LYS A C 1
ATOM 904 O O . LYS A 1 103 ? 4.504 10.804 1.854 1.00 95.69 103 LYS A O 1
ATOM 909 N N . SER A 1 104 ? 4.972 9.682 3.730 1.00 95.50 104 SER A N 1
ATOM 910 C CA . SER A 1 104 ? 6.237 9.128 3.217 1.00 95.50 104 SER A CA 1
ATOM 911 C C . SER A 1 104 ? 6.075 8.177 2.027 1.00 95.50 104 SER A C 1
ATOM 913 O O . SER A 1 104 ? 6.972 8.117 1.192 1.00 95.50 104 SER A O 1
ATOM 915 N N . ILE A 1 105 ? 4.963 7.440 1.937 1.00 96.38 105 ILE A N 1
ATOM 916 C CA . ILE A 1 105 ? 4.655 6.561 0.796 1.00 96.38 105 ILE A CA 1
ATOM 917 C C . ILE A 1 105 ? 3.956 7.357 -0.298 1.00 96.38 105 ILE A C 1
ATOM 919 O O . ILE A 1 105 ? 4.329 7.260 -1.462 1.00 96.38 105 ILE A O 1
ATOM 923 N N . GLU A 1 106 ? 2.964 8.160 0.086 1.00 96.50 106 GLU A N 1
ATOM 924 C CA . GLU A 1 106 ? 2.186 8.975 -0.845 1.00 96.50 106 GLU A CA 1
ATOM 925 C C . GLU A 1 106 ? 3.081 9.894 -1.679 1.00 96.50 106 GLU A C 1
ATOM 927 O O . GLU A 1 106 ? 2.849 10.016 -2.871 1.00 96.50 106 GLU A O 1
ATOM 932 N N . ASN A 1 107 ? 4.156 10.456 -1.116 1.00 96.75 107 ASN A N 1
ATOM 933 C CA . ASN A 1 107 ? 5.049 11.361 -1.843 1.00 96.75 107 ASN A CA 1
ATOM 934 C C . ASN A 1 107 ? 5.964 10.702 -2.882 1.00 96.75 107 ASN A C 1
ATOM 936 O O . ASN A 1 107 ? 6.658 11.411 -3.611 1.00 96.75 107 ASN A O 1
ATOM 940 N N . ILE A 1 108 ? 5.977 9.375 -2.978 1.00 97.94 108 ILE A N 1
ATOM 941 C CA . ILE A 1 108 ? 6.826 8.668 -3.931 1.00 97.94 108 ILE A CA 1
ATOM 942 C C . ILE A 1 108 ? 6.210 8.757 -5.333 1.00 97.94 108 ILE A C 1
ATOM 944 O O . ILE A 1 108 ? 5.051 8.408 -5.537 1.00 97.94 108 ILE A O 1
ATOM 948 N N . GLU A 1 109 ? 6.993 9.179 -6.328 1.00 97.69 109 GLU A N 1
ATOM 949 C CA . GLU A 1 109 ? 6.489 9.472 -7.679 1.00 97.69 109 GLU A CA 1
ATOM 950 C C . GLU A 1 109 ? 5.728 8.299 -8.316 1.00 97.69 109 GLU A C 1
ATOM 952 O O . GLU A 1 109 ? 4.624 8.478 -8.831 1.00 97.69 109 GLU A O 1
ATOM 957 N N . TYR A 1 110 ? 6.279 7.081 -8.251 1.00 96.50 110 TYR A N 1
ATOM 958 C CA . TYR A 1 110 ? 5.605 5.912 -8.818 1.00 96.50 110 TYR A CA 1
ATOM 959 C C . TYR A 1 110 ? 4.318 5.556 -8.061 1.00 96.50 110 TYR A C 1
ATOM 961 O O . TYR A 1 110 ? 3.393 5.041 -8.678 1.00 96.50 110 TYR A O 1
ATOM 969 N N . VAL A 1 111 ? 4.227 5.862 -6.761 1.00 97.94 111 VAL A N 1
ATOM 970 C CA . VAL A 1 111 ? 3.004 5.676 -5.968 1.00 97.94 111 VAL A CA 1
ATOM 971 C C . VAL A 1 111 ? 1.937 6.650 -6.453 1.00 97.94 111 VAL A C 1
ATOM 973 O O . VAL A 1 111 ? 0.864 6.197 -6.853 1.00 97.94 111 VAL A O 1
ATOM 976 N N . LYS A 1 112 ? 2.254 7.954 -6.519 1.00 97.56 112 LYS A N 1
ATOM 977 C CA . LYS A 1 112 ? 1.339 8.998 -7.020 1.00 97.56 112 LYS A CA 1
ATOM 978 C C . LYS A 1 112 ? 0.789 8.652 -8.397 1.00 97.56 112 LYS A C 1
ATOM 980 O O . LYS A 1 112 ? -0.422 8.609 -8.575 1.00 97.56 112 LYS A O 1
ATOM 985 N N . LYS A 1 113 ? 1.676 8.313 -9.339 1.00 96.56 113 LYS A N 1
ATOM 986 C CA . LYS A 1 113 ? 1.280 7.933 -10.703 1.00 96.56 113 LYS A CA 1
ATOM 987 C C . LYS A 1 113 ? 0.357 6.720 -10.713 1.00 96.56 113 LYS A C 1
ATOM 989 O O . LYS A 1 113 ? -0.641 6.728 -11.416 1.00 96.56 113 LYS A O 1
ATOM 994 N N . THR A 1 114 ? 0.654 5.676 -9.936 1.00 97.19 114 THR A N 1
ATOM 995 C CA . THR A 1 114 ? -0.232 4.500 -9.897 1.00 97.19 114 THR A CA 1
ATOM 996 C C . THR A 1 114 ? -1.579 4.773 -9.237 1.00 97.19 114 THR A C 1
ATOM 998 O O . THR A 1 114 ? -2.563 4.189 -9.673 1.00 97.19 114 THR A O 1
ATOM 1001 N N . ILE A 1 115 ? -1.639 5.638 -8.219 1.00 97.12 115 ILE A N 1
ATOM 1002 C CA . ILE A 1 115 ? -2.897 6.064 -7.586 1.00 97.12 115 ILE A CA 1
ATOM 1003 C C . ILE A 1 115 ? -3.770 6.794 -8.601 1.00 97.12 115 ILE A C 1
ATOM 1005 O O . ILE A 1 115 ? -4.944 6.461 -8.721 1.00 97.12 115 ILE A O 1
ATOM 1009 N N . ASP A 1 116 ? -3.179 7.720 -9.352 1.00 96.25 116 ASP A N 1
ATOM 1010 C CA . ASP A 1 116 ? -3.858 8.491 -10.393 1.00 96.25 116 ASP A CA 1
ATOM 1011 C C . ASP A 1 116 ? -4.367 7.589 -11.529 1.00 96.25 116 ASP A C 1
ATOM 1013 O O . ASP A 1 116 ? -5.566 7.532 -11.795 1.00 96.25 116 ASP A O 1
ATOM 1017 N N . ILE A 1 117 ? -3.486 6.762 -12.108 1.00 96.06 117 ILE A N 1
ATOM 1018 C CA . ILE A 1 117 ? -3.842 5.816 -13.181 1.00 96.06 117 ILE A CA 1
ATOM 1019 C C . ILE A 1 117 ? -4.963 4.871 -12.738 1.00 96.06 117 ILE A C 1
ATOM 1021 O O . ILE A 1 117 ? -5.866 4.567 -13.511 1.00 96.06 117 ILE A O 1
ATOM 1025 N N . LEU A 1 118 ? -4.913 4.360 -11.507 1.00 96.31 118 LEU A N 1
ATOM 1026 C CA . LEU A 1 118 ? -5.913 3.422 -10.995 1.00 96.31 118 LEU A CA 1
ATOM 1027 C C . LEU A 1 118 ? -7.139 4.112 -10.384 1.00 96.31 118 LEU A C 1
ATOM 1029 O O . LEU A 1 118 ? -8.039 3.397 -9.940 1.00 96.31 118 LEU A O 1
ATOM 1033 N N . GLN A 1 119 ? -7.173 5.450 -10.369 1.00 95.94 119 GLN A N 1
ATOM 1034 C CA . GLN A 1 119 ? -8.226 6.269 -9.763 1.00 95.94 119 GLN A CA 1
ATOM 1035 C C . GLN A 1 119 ? -8.526 5.847 -8.317 1.00 95.94 119 GLN A C 1
ATOM 1037 O O . GLN A 1 119 ? -9.673 5.690 -7.906 1.00 95.94 119 GLN A O 1
ATOM 1042 N N . ILE A 1 120 ? -7.467 5.604 -7.544 1.00 97.50 120 ILE A N 1
ATOM 1043 C CA . ILE A 1 120 ? -7.576 5.120 -6.169 1.00 97.50 120 ILE A CA 1
ATOM 1044 C C . ILE A 1 120 ? -8.065 6.249 -5.261 1.00 97.50 120 ILE A C 1
ATOM 1046 O O . ILE A 1 120 ? -7.394 7.269 -5.105 1.00 97.50 120 ILE A O 1
ATOM 1050 N N . ASN A 1 121 ? -9.179 6.021 -4.566 1.00 98.12 121 ASN A N 1
ATOM 1051 C CA . ASN A 1 121 ? -9.621 6.877 -3.472 1.00 98.12 121 ASN A CA 1
ATOM 1052 C C . ASN A 1 121 ? -8.705 6.669 -2.254 1.00 98.12 121 ASN A C 1
ATOM 1054 O O . ASN A 1 121 ? -8.557 5.540 -1.770 1.00 98.12 121 ASN A O 1
ATOM 1058 N N . TYR A 1 122 ? -8.091 7.732 -1.730 1.00 98.38 122 TYR A N 1
ATOM 1059 C CA . TYR A 1 122 ? -7.163 7.637 -0.603 1.00 98.38 122 TYR A CA 1
ATOM 1060 C C . TYR A 1 122 ? -7.241 8.835 0.349 1.00 98.38 122 TYR A C 1
ATOM 1062 O O . TYR A 1 122 ? -7.623 9.941 -0.022 1.00 98.38 122 TYR A O 1
ATOM 1070 N N . ILE A 1 123 ? -6.834 8.614 1.601 1.00 98.25 123 ILE A N 1
ATOM 1071 C CA . ILE A 1 123 ? -6.597 9.660 2.597 1.00 98.25 123 ILE A CA 1
ATOM 1072 C C . ILE A 1 123 ? -5.148 9.559 3.064 1.00 98.25 123 ILE A C 1
ATOM 1074 O O . ILE A 1 123 ? -4.720 8.536 3.609 1.00 98.25 123 ILE A O 1
ATOM 1078 N N . ALA A 1 124 ? -4.408 10.655 2.903 1.00 97.19 124 ALA A N 1
ATOM 1079 C CA . ALA A 1 124 ? -3.067 10.779 3.450 1.00 97.19 124 ALA A CA 1
ATOM 1080 C C . ALA A 1 124 ? -3.083 11.181 4.938 1.00 97.19 124 ALA A C 1
ATOM 1082 O O . ALA A 1 124 ? -3.891 12.010 5.381 1.00 97.19 124 ALA A O 1
ATOM 1083 N N . TYR A 1 125 ? -2.139 10.636 5.702 1.00 95.56 125 TYR A N 1
ATOM 1084 C CA . TYR A 1 125 ? -1.855 11.016 7.087 1.00 95.56 125 TYR A CA 1
ATOM 1085 C C . TYR A 1 125 ? -0.352 11.228 7.310 1.00 95.56 125 TYR A C 1
ATOM 1087 O O . TYR A 1 125 ? 0.491 10.690 6.590 1.00 95.56 125 TYR A O 1
ATOM 1095 N N . GLY A 1 126 ? 0.009 12.052 8.291 1.00 93.38 126 GLY A N 1
ATOM 1096 C CA . GLY A 1 126 ? 1.404 12.320 8.640 1.00 93.38 126 GLY A CA 1
ATOM 1097 C C . GLY A 1 126 ? 2.092 11.097 9.255 1.00 93.38 126 GLY A C 1
ATOM 1098 O O . GLY A 1 126 ? 1.493 10.361 10.032 1.00 93.38 126 GLY A O 1
ATOM 1099 N N . ASP A 1 127 ? 3.380 10.891 8.973 1.00 88.81 127 ASP A N 1
ATOM 1100 C CA . ASP A 1 127 ? 4.108 9.700 9.453 1.00 88.81 127 ASP A CA 1
ATOM 1101 C C . ASP A 1 127 ? 4.129 9.571 10.988 1.00 88.81 127 ASP A C 1
ATOM 1103 O O . ASP A 1 127 ? 4.089 8.465 11.535 1.00 88.81 127 ASP A O 1
ATOM 1107 N N . GLU A 1 128 ? 4.156 10.715 11.676 1.00 87.19 128 GLU A N 1
ATOM 1108 C CA . GLU A 1 128 ? 4.159 10.834 13.138 1.00 87.19 128 GLU A CA 1
ATOM 1109 C C . GLU A 1 128 ? 2.796 11.233 13.726 1.00 87.19 128 GLU A C 1
ATOM 1111 O O . GLU A 1 128 ? 2.683 11.472 14.941 1.00 87.19 128 GLU A O 1
ATOM 1116 N N . GLU A 1 129 ? 1.775 11.311 12.870 1.00 89.00 129 GLU A N 1
ATOM 1117 C CA . GLU A 1 129 ? 0.384 11.537 13.241 1.00 89.00 129 GLU A CA 1
ATOM 1118 C C . GLU A 1 129 ? -0.177 10.290 13.935 1.00 89.00 129 GLU A C 1
ATOM 1120 O O . GLU A 1 129 ? 0.173 9.151 13.618 1.00 89.00 129 GLU A O 1
ATOM 1125 N N . SER A 1 130 ? -1.029 10.505 14.936 1.00 87.75 130 SER A N 1
ATOM 1126 C CA . SER A 1 130 ? -1.793 9.429 15.565 1.00 87.75 130 SER A CA 1
ATOM 1127 C C . SER A 1 130 ? -3.206 9.468 15.009 1.00 87.75 130 SER A C 1
ATOM 1129 O O . SER A 1 130 ? -3.927 10.439 15.219 1.00 87.75 130 SER A O 1
ATOM 1131 N N . VAL A 1 131 ? -3.589 8.415 14.294 1.00 93.19 131 VAL A N 1
ATOM 1132 C CA . VAL A 1 131 ? -4.889 8.336 13.626 1.00 93.19 131 VAL A CA 1
ATOM 1133 C C . VAL A 1 131 ? -5.719 7.243 14.280 1.00 93.19 131 VAL A C 1
ATOM 1135 O O . VAL A 1 131 ? -5.216 6.149 14.538 1.00 93.19 131 VAL A O 1
ATOM 1138 N N . LYS A 1 132 ? -6.994 7.521 14.543 1.00 94.56 132 LYS A N 1
ATOM 1139 C CA . LYS A 1 132 ? -7.994 6.522 14.923 1.00 94.56 132 LYS A CA 1
ATOM 1140 C C . LYS A 1 132 ? -8.944 6.318 13.751 1.00 94.56 132 LYS A C 1
ATOM 1142 O O . LYS A 1 132 ? -9.516 7.281 13.256 1.00 94.56 132 LYS A O 1
ATOM 1147 N N . VAL A 1 133 ? -9.142 5.070 13.353 1.00 96.50 133 VAL A N 1
ATOM 1148 C CA . VAL A 1 133 ? -10.102 4.679 12.320 1.00 96.50 133 VAL A CA 1
ATOM 1149 C C . VAL A 1 133 ? -11.273 3.968 12.980 1.00 96.50 133 VAL A C 1
ATOM 1151 O O . VAL A 1 133 ? -11.077 3.000 13.723 1.00 96.50 133 VAL A O 1
ATOM 1154 N N . GLU A 1 134 ? -12.483 4.472 12.761 1.00 96.88 134 GLU A N 1
ATOM 1155 C CA . GLU A 1 134 ? -13.693 3.900 13.355 1.00 96.88 134 GLU A CA 1
ATOM 1156 C C . GLU A 1 134 ? -14.080 2.580 12.699 1.00 96.88 134 GLU A C 1
ATOM 1158 O O . GLU A 1 134 ? -14.413 1.653 13.432 1.00 96.88 134 GLU A O 1
ATOM 1163 N N . ASP A 1 135 ? -13.946 2.470 11.377 1.00 98.00 135 ASP A N 1
ATOM 1164 C CA . ASP A 1 135 ? -14.193 1.253 10.606 1.00 98.00 135 ASP A CA 1
ATOM 1165 C C . ASP A 1 135 ? -13.116 1.042 9.525 1.00 98.00 135 ASP A C 1
ATOM 1167 O O . ASP A 1 135 ? -13.021 1.788 8.548 1.00 98.00 135 ASP A O 1
ATOM 1171 N N . LEU A 1 136 ? -12.253 0.044 9.725 1.00 97.88 136 LEU A N 1
ATOM 1172 C CA . LEU A 1 136 ? -11.145 -0.270 8.825 1.00 97.88 136 LEU A CA 1
ATOM 1173 C C . LEU A 1 136 ? -11.379 -1.614 8.134 1.00 97.88 136 LEU A C 1
ATOM 1175 O O . LEU A 1 136 ? -11.432 -2.645 8.806 1.00 97.88 136 LEU A O 1
ATOM 1179 N N . PHE A 1 137 ? -11.406 -1.624 6.804 1.00 97.88 137 PHE A N 1
ATOM 1180 C CA . PHE A 1 137 ? -11.273 -2.852 6.027 1.00 97.88 137 PHE A CA 1
ATOM 1181 C C . PHE A 1 137 ? -9.792 -3.189 5.846 1.00 97.88 137 PHE A C 1
ATOM 1183 O O . PHE A 1 137 ? -9.007 -2.360 5.382 1.00 97.88 137 PHE A O 1
ATOM 1190 N N . VAL A 1 138 ? -9.391 -4.409 6.192 1.00 96.69 138 VAL A N 1
ATOM 1191 C CA . VAL A 1 138 ? -8.008 -4.880 6.062 1.00 96.69 138 VAL A CA 1
ATOM 1192 C C . VAL A 1 138 ? -7.946 -5.999 5.035 1.00 96.69 138 VAL A C 1
ATOM 1194 O O . VAL A 1 138 ? -8.604 -7.022 5.205 1.00 96.69 138 VAL A O 1
ATOM 1197 N N . SER A 1 139 ? -7.111 -5.831 4.006 1.00 95.00 139 SER A N 1
AT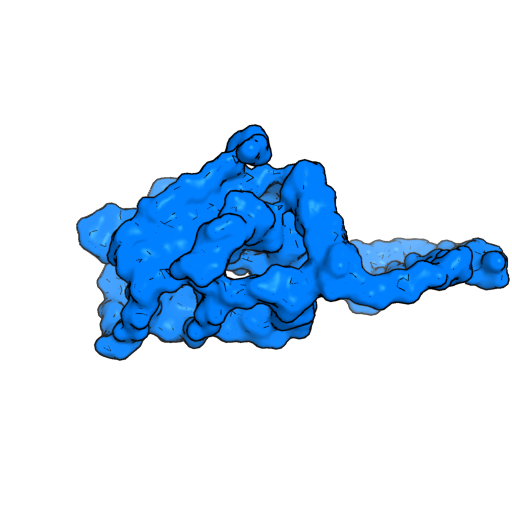OM 1198 C CA . SER A 1 139 ? -6.834 -6.884 3.024 1.00 95.00 139 SER A CA 1
ATOM 1199 C C . SER A 1 139 ? -5.618 -7.719 3.430 1.00 95.00 139 SER A C 1
ATOM 1201 O O . SER A 1 139 ? -4.552 -7.187 3.769 1.00 95.00 139 SER A O 1
ATOM 1203 N N . SER A 1 140 ? -5.746 -9.044 3.343 1.00 93.19 140 SER A N 1
ATOM 1204 C CA . SER A 1 140 ? -4.629 -9.979 3.503 1.00 93.19 140 SER A CA 1
ATOM 1205 C C . SER A 1 140 ? -3.612 -9.860 2.366 1.00 93.19 140 SER A C 1
ATOM 1207 O O . SER A 1 140 ? -3.975 -9.472 1.257 1.00 93.19 140 SER A O 1
ATOM 1209 N N . HIS A 1 141 ? -2.361 -10.259 2.613 1.00 91.44 141 HIS A N 1
ATOM 1210 C CA . HIS A 1 141 ? -1.373 -10.468 1.550 1.00 91.44 141 HIS A CA 1
ATOM 1211 C C . HIS A 1 141 ? -1.899 -11.457 0.491 1.00 91.44 141 HIS A C 1
ATOM 1213 O O . HIS A 1 141 ? -2.500 -12.468 0.844 1.00 91.44 141 HIS A O 1
ATOM 1219 N N . SER A 1 142 ? -1.643 -11.196 -0.796 1.00 89.25 142 SER A N 1
ATOM 1220 C CA . SER A 1 142 ? -2.016 -12.109 -1.895 1.00 89.25 142 SER A CA 1
ATOM 1221 C C . SER A 1 142 ? -1.124 -13.345 -2.007 1.00 89.25 142 SER A C 1
ATOM 1223 O O . SER A 1 142 ? -1.524 -14.329 -2.627 1.00 89.25 142 SER A O 1
ATOM 1225 N N . ALA A 1 143 ? 0.098 -13.271 -1.482 1.00 88.38 143 ALA A N 1
ATOM 1226 C CA . ALA A 1 143 ? 1.105 -14.319 -1.553 1.00 88.38 143 ALA A CA 1
ATOM 1227 C C . ALA A 1 143 ? 2.092 -14.195 -0.373 1.00 88.38 143 ALA A C 1
ATOM 1229 O O . ALA A 1 143 ? 2.172 -13.129 0.244 1.00 88.38 143 ALA A O 1
ATOM 1230 N N . PRO A 1 144 ? 2.839 -15.262 -0.041 1.00 85.38 144 PRO A N 1
ATOM 1231 C CA . PRO A 1 144 ? 3.967 -15.180 0.884 1.00 85.38 144 PRO A CA 1
ATOM 1232 C C . PRO A 1 144 ? 5.073 -14.249 0.369 1.00 85.38 144 PRO A C 1
ATOM 1234 O O . PRO A 1 144 ? 5.245 -14.088 -0.838 1.00 85.38 144 PRO A O 1
ATOM 1237 N N . SER A 1 145 ? 5.862 -13.690 1.290 1.00 79.19 145 SER A N 1
ATOM 1238 C CA . SER A 1 145 ? 6.981 -12.800 0.953 1.00 79.19 145 SER A CA 1
ATOM 1239 C C . SER A 1 145 ? 7.955 -13.452 -0.037 1.00 79.19 145 SER A C 1
ATOM 1241 O O . SER A 1 145 ? 8.312 -14.620 0.107 1.00 79.19 145 SER A O 1
ATOM 1243 N N . GLY A 1 146 ? 8.384 -12.685 -1.042 1.00 78.75 146 GLY A N 1
ATOM 1244 C CA . GLY A 1 146 ? 9.253 -13.166 -2.122 1.00 78.75 146 GLY A CA 1
ATOM 1245 C C . GLY A 1 146 ? 8.515 -13.892 -3.252 1.00 78.75 146 GLY A C 1
ATOM 1246 O O . GLY A 1 146 ? 9.144 -14.260 -4.240 1.00 78.75 146 GLY A O 1
ATOM 1247 N N . ASN A 1 147 ? 7.198 -14.065 -3.136 1.00 86.69 147 ASN A N 1
ATOM 1248 C CA . ASN A 1 147 ? 6.340 -14.644 -4.161 1.00 86.69 147 ASN A CA 1
ATOM 1249 C C . ASN A 1 147 ? 5.221 -13.655 -4.535 1.00 86.69 147 ASN A C 1
ATOM 1251 O O . ASN A 1 147 ? 5.029 -12.638 -3.874 1.00 86.69 147 ASN A O 1
ATOM 1255 N N . TYR A 1 148 ? 4.483 -13.939 -5.601 1.00 87.50 148 TYR A N 1
ATOM 1256 C CA . TYR A 1 148 ? 3.350 -13.138 -6.047 1.00 87.50 148 TYR A CA 1
ATOM 1257 C C . TYR A 1 148 ? 2.222 -14.039 -6.542 1.00 87.50 148 TYR A C 1
ATOM 1259 O O . TYR A 1 148 ? 2.415 -15.206 -6.875 1.00 87.50 148 TYR A O 1
ATOM 1267 N N . ASN A 1 149 ? 1.006 -13.498 -6.586 1.00 89.50 149 ASN A N 1
ATOM 1268 C CA . ASN A 1 149 ? -0.131 -14.225 -7.126 1.00 89.50 149 ASN A CA 1
ATOM 1269 C C . ASN A 1 149 ? -0.366 -13.829 -8.588 1.00 89.50 149 ASN A C 1
ATOM 1271 O O . ASN A 1 149 ? -0.742 -12.696 -8.879 1.00 89.50 149 ASN A O 1
ATOM 1275 N N . ASN A 1 150 ? -0.190 -14.773 -9.515 1.00 91.19 150 ASN A N 1
ATOM 1276 C CA . ASN A 1 150 ? -0.309 -14.504 -10.955 1.00 91.19 150 ASN A CA 1
ATOM 1277 C C . ASN A 1 150 ? -1.650 -13.860 -11.331 1.00 91.19 150 ASN A C 1
ATOM 1279 O O . ASN A 1 150 ? -1.697 -12.969 -12.175 1.00 91.19 150 ASN A O 1
ATOM 1283 N N . LYS A 1 151 ? -2.748 -14.269 -10.683 1.00 91.94 151 LYS A N 1
ATOM 1284 C CA . LYS A 1 151 ? -4.078 -13.734 -10.984 1.00 91.94 151 LYS A CA 1
ATOM 1285 C C . LYS A 1 151 ? -4.195 -12.262 -10.590 1.00 91.94 151 LYS A C 1
ATOM 1287 O O . LYS A 1 151 ? -4.671 -11.474 -11.403 1.00 91.94 151 LYS A O 1
ATOM 1292 N N . THR A 1 152 ? -3.756 -11.868 -9.391 1.00 92.25 152 THR A N 1
ATOM 1293 C CA . THR A 1 152 ? -3.793 -10.448 -8.984 1.00 92.25 152 THR A CA 1
ATOM 1294 C C . THR A 1 152 ? -2.855 -9.595 -9.818 1.00 92.25 152 THR A C 1
ATOM 1296 O O . THR A 1 152 ? -3.244 -8.499 -10.209 1.00 92.25 152 THR A O 1
ATOM 1299 N N . ILE A 1 153 ? -1.657 -10.094 -10.131 1.00 94.19 153 ILE A N 1
ATOM 1300 C CA . ILE A 1 153 ? -0.686 -9.376 -10.963 1.00 94.19 153 ILE A CA 1
ATOM 1301 C C . ILE A 1 153 ? -1.238 -9.147 -12.370 1.00 94.19 153 ILE A C 1
ATOM 1303 O O . ILE A 1 153 ? -1.186 -8.026 -12.868 1.00 94.19 153 ILE A O 1
ATOM 1307 N N . ASN A 1 154 ? -1.840 -10.163 -12.989 1.00 94.94 154 ASN A N 1
ATOM 1308 C CA . ASN A 1 154 ? -2.431 -10.018 -14.319 1.00 94.94 154 ASN A CA 1
ATOM 1309 C C . ASN A 1 154 ? -3.618 -9.042 -14.319 1.00 94.94 154 ASN A C 1
ATOM 1311 O O . ASN A 1 154 ? -3.748 -8.232 -15.237 1.00 94.94 154 ASN A O 1
ATOM 1315 N N . LEU A 1 155 ? -4.456 -9.065 -13.277 1.00 95.12 155 LEU A N 1
ATOM 1316 C CA . LEU A 1 155 ? -5.553 -8.104 -13.112 1.00 95.12 155 LEU A CA 1
ATOM 1317 C C . LEU A 1 155 ? -5.045 -6.673 -12.887 1.00 95.12 155 LEU A C 1
ATOM 1319 O O . LEU A 1 155 ? -5.595 -5.732 -13.464 1.00 95.12 155 LEU A O 1
ATOM 1323 N N . LEU A 1 156 ? -3.984 -6.506 -12.095 1.00 95.88 156 LEU A N 1
ATOM 1324 C CA . LEU A 1 156 ? -3.321 -5.220 -11.894 1.00 95.88 156 LEU A CA 1
ATOM 1325 C C . LEU A 1 156 ? -2.757 -4.691 -13.214 1.00 95.88 156 LEU A C 1
ATOM 1327 O O . LEU A 1 156 ? -3.041 -3.559 -13.593 1.00 95.88 156 LEU A O 1
ATOM 1331 N N . ALA A 1 157 ? -2.015 -5.524 -13.946 1.00 95.25 157 ALA A N 1
ATOM 1332 C CA . ALA A 1 157 ? -1.444 -5.163 -15.237 1.00 95.25 157 ALA A CA 1
ATOM 1333 C C . ALA A 1 157 ? -2.529 -4.768 -16.247 1.00 95.25 157 ALA A C 1
ATOM 1335 O O . ALA A 1 157 ? -2.372 -3.769 -16.948 1.00 95.25 157 ALA A O 1
ATOM 1336 N N . LYS A 1 158 ? -3.646 -5.508 -16.299 1.00 94.75 158 LYS A N 1
ATOM 1337 C CA . LYS A 1 158 ? -4.800 -5.158 -17.137 1.00 94.75 158 LYS A CA 1
ATOM 1338 C C . LYS A 1 158 ? -5.384 -3.798 -16.747 1.00 94.75 158 LYS A C 1
ATOM 1340 O O . LYS A 1 158 ? -5.608 -2.987 -17.634 1.00 94.75 158 LYS A O 1
ATOM 1345 N N . SER A 1 159 ? -5.570 -3.548 -15.449 1.00 94.25 159 SER A N 1
ATOM 1346 C CA . SER A 1 159 ? -6.133 -2.288 -14.934 1.00 94.25 159 SER A CA 1
ATOM 1347 C C . SER A 1 159 ? -5.234 -1.085 -15.226 1.00 94.25 159 SER A C 1
ATOM 1349 O O . SER A 1 159 ? -5.717 -0.022 -15.593 1.00 94.25 159 SER A O 1
ATOM 1351 N N . LEU A 1 160 ? -3.914 -1.251 -15.104 1.00 94.19 160 LEU A N 1
ATOM 1352 C CA . LEU A 1 160 ? -2.955 -0.203 -15.453 1.00 94.19 160 LEU A CA 1
ATOM 1353 C C . LEU A 1 160 ? -2.984 0.091 -16.956 1.00 94.19 160 LEU A C 1
ATOM 1355 O O . LEU A 1 160 ? -3.039 1.247 -17.351 1.00 94.19 160 LEU A O 1
ATOM 1359 N N . LYS A 1 161 ? -2.977 -0.949 -17.798 1.00 91.56 161 LYS A N 1
ATOM 1360 C CA . LYS A 1 161 ? -2.993 -0.789 -19.259 1.00 91.56 161 LYS A CA 1
ATOM 1361 C C . LYS A 1 161 ? -4.299 -0.188 -19.773 1.00 91.56 161 LYS A C 1
ATOM 1363 O O . LYS A 1 161 ? -4.244 0.616 -20.690 1.00 91.56 161 LYS A O 1
ATOM 1368 N N . SER A 1 162 ? -5.449 -0.559 -19.205 1.00 90.62 162 SER A N 1
ATOM 1369 C CA . SER A 1 162 ? -6.748 -0.024 -19.636 1.00 90.62 162 SER A CA 1
ATOM 1370 C C . SER A 1 162 ? -6.906 1.465 -19.342 1.00 90.62 162 SER A C 1
ATOM 1372 O O . SER A 1 162 ? -7.643 2.143 -20.045 1.00 90.62 162 SER A O 1
ATOM 1374 N N . ASN A 1 163 ? -6.210 1.966 -18.321 1.00 87.56 163 ASN A N 1
ATOM 1375 C CA . ASN A 1 163 ? -6.311 3.354 -17.876 1.00 87.56 163 ASN A CA 1
ATOM 1376 C C . ASN A 1 163 ? -5.212 4.252 -18.463 1.00 87.56 163 ASN A C 1
ATOM 1378 O O . ASN A 1 163 ? -5.087 5.413 -18.086 1.00 87.56 163 ASN A O 1
ATOM 1382 N N . ILE A 1 164 ? -4.404 3.721 -19.383 1.00 87.25 164 ILE A N 1
ATOM 1383 C CA . ILE A 1 164 ? -3.378 4.473 -20.097 1.00 87.25 164 ILE A CA 1
ATOM 1384 C C . ILE A 1 164 ? -3.721 4.415 -21.579 1.00 87.25 164 ILE A C 1
ATOM 1386 O O . ILE A 1 164 ? -3.895 3.337 -22.145 1.00 87.25 164 ILE A O 1
ATOM 1390 N N . ASN A 1 165 ? -3.766 5.576 -22.230 1.00 79.81 165 ASN A N 1
ATOM 1391 C CA . ASN A 1 165 ? -3.904 5.630 -23.678 1.00 79.81 165 ASN A CA 1
ATOM 1392 C C . ASN A 1 165 ? -2.572 5.231 -24.333 1.00 79.81 165 ASN A C 1
ATOM 1394 O O . ASN A 1 165 ? -1.695 6.064 -24.578 1.00 79.81 165 ASN A O 1
ATOM 1398 N N . ILE A 1 166 ? -2.382 3.931 -24.548 1.00 73.81 166 ILE A N 1
ATOM 1399 C CA . ILE A 1 166 ? -1.196 3.400 -25.213 1.00 73.81 166 ILE A CA 1
ATOM 1400 C C . ILE A 1 166 ? -1.404 3.581 -26.714 1.00 73.81 166 ILE A C 1
ATOM 1402 O O . ILE A 1 166 ? -2.118 2.803 -27.344 1.00 73.81 166 ILE A O 1
ATOM 1406 N N . LYS A 1 167 ? -0.748 4.586 -27.308 1.00 73.31 167 LYS A N 1
ATOM 1407 C CA . LYS A 1 167 ? -0.598 4.630 -28.766 1.00 73.31 167 LYS A CA 1
ATOM 1408 C C . LYS A 1 167 ? 0.168 3.377 -29.180 1.00 73.31 167 LYS A C 1
ATOM 1410 O O . LYS A 1 167 ? 1.349 3.241 -28.859 1.00 73.31 167 LYS A O 1
ATOM 1415 N N . GLN A 1 168 ? -0.521 2.448 -29.833 1.00 65.31 168 GLN A N 1
ATOM 1416 C CA . GLN A 1 168 ? 0.076 1.225 -30.348 1.00 65.31 168 GLN A CA 1
ATOM 1417 C C . GLN A 1 168 ? 1.076 1.616 -31.434 1.00 65.31 168 GLN A C 1
ATOM 1419 O O . GLN A 1 168 ? 0.708 1.956 -32.554 1.00 65.31 168 GLN A O 1
ATOM 1424 N N . ASN A 1 169 ? 2.351 1.652 -31.064 1.00 67.12 169 ASN A N 1
ATOM 1425 C CA . ASN A 1 169 ? 3.429 1.783 -32.018 1.00 67.12 169 ASN A CA 1
ATOM 1426 C C . ASN A 1 169 ? 3.953 0.375 -32.288 1.00 67.12 169 ASN A C 1
ATOM 1428 O O . ASN A 1 169 ? 4.471 -0.270 -31.379 1.00 67.12 169 ASN A O 1
ATOM 1432 N N . ASN A 1 170 ? 3.802 -0.100 -33.524 1.00 68.56 170 ASN A N 1
ATOM 1433 C CA . ASN A 1 170 ? 4.292 -1.418 -33.934 1.00 68.56 170 ASN A CA 1
ATOM 1434 C C . ASN A 1 170 ? 5.829 -1.472 -34.011 1.00 68.56 170 ASN A C 1
ATOM 1436 O O . ASN A 1 170 ? 6.399 -2.537 -34.228 1.00 68.56 170 ASN A O 1
ATOM 1440 N N . ASN A 1 171 ? 6.509 -0.339 -33.806 1.00 75.12 171 ASN A N 1
ATOM 1441 C CA . ASN A 1 171 ? 7.959 -0.267 -33.714 1.00 75.12 171 ASN A CA 1
ATOM 1442 C C . ASN A 1 171 ? 8.434 -0.549 -32.276 1.00 75.12 171 ASN A C 1
ATOM 1444 O O . ASN A 1 171 ? 8.733 0.365 -31.499 1.00 75.12 171 ASN A O 1
ATOM 1448 N N . PHE A 1 172 ? 8.448 -1.829 -31.902 1.00 72.38 172 PHE A N 1
ATOM 1449 C CA . PHE A 1 172 ? 8.963 -2.271 -30.610 1.00 72.38 172 PHE A CA 1
ATOM 1450 C C . PHE A 1 172 ? 10.487 -2.160 -30.588 1.00 72.38 172 PHE A C 1
ATOM 1452 O O . PHE A 1 172 ? 11.181 -2.880 -31.297 1.00 72.38 172 PHE A O 1
ATOM 1459 N N . LYS A 1 173 ? 11.013 -1.278 -29.736 1.00 75.00 173 LYS A N 1
ATOM 1460 C CA . LYS A 1 173 ? 12.453 -1.193 -29.479 1.00 75.00 173 LYS A CA 1
ATOM 1461 C C . LYS A 1 173 ? 12.811 -2.033 -28.266 1.00 75.00 173 LYS A C 1
ATOM 1463 O O . LYS A 1 173 ? 12.202 -1.889 -27.204 1.00 75.00 173 LYS A O 1
ATOM 1468 N N . ASN A 1 174 ? 13.839 -2.861 -28.402 1.00 79.06 174 ASN A N 1
ATOM 1469 C CA . ASN A 1 174 ? 14.429 -3.546 -27.263 1.00 79.06 174 ASN A CA 1
ATOM 1470 C C . ASN A 1 174 ? 15.072 -2.511 -26.330 1.00 79.06 174 ASN A C 1
ATOM 1472 O O . ASN A 1 174 ? 15.963 -1.764 -26.731 1.00 79.06 174 ASN A O 1
ATOM 1476 N N . ILE A 1 175 ? 14.616 -2.456 -25.077 1.00 80.50 175 ILE A N 1
ATOM 1477 C CA . ILE A 1 175 ? 15.190 -1.580 -24.051 1.00 80.50 175 ILE A CA 1
ATOM 1478 C C . ILE A 1 175 ? 16.105 -2.419 -23.169 1.00 80.50 175 ILE A C 1
ATOM 1480 O O . ILE A 1 175 ? 15.653 -3.333 -22.480 1.00 80.50 175 ILE A O 1
ATOM 1484 N N . TRP A 1 176 ? 17.388 -2.071 -23.148 1.00 84.81 176 TRP A N 1
ATOM 1485 C CA . TRP A 1 176 ? 18.335 -2.629 -22.193 1.00 84.81 176 TRP A CA 1
ATOM 1486 C C . TRP A 1 176 ? 18.588 -1.652 -21.045 1.00 84.81 176 TRP A C 1
ATOM 1488 O O . TRP A 1 176 ? 18.777 -0.454 -21.253 1.00 84.81 176 TRP A O 1
ATOM 1498 N N . ILE A 1 177 ? 18.603 -2.173 -19.817 1.00 84.94 177 ILE A N 1
ATOM 1499 C CA . ILE A 1 177 ? 18.823 -1.386 -18.603 1.00 84.94 177 ILE A CA 1
ATOM 1500 C C . ILE A 1 177 ? 20.168 -1.786 -17.994 1.00 84.94 177 ILE A C 1
ATOM 1502 O O . ILE A 1 177 ? 20.307 -2.876 -17.435 1.00 84.94 177 ILE A O 1
ATOM 1506 N N . SER A 1 178 ? 21.141 -0.875 -18.062 1.00 87.06 178 SER A N 1
ATOM 1507 C CA . SER A 1 178 ? 22.456 -1.050 -17.435 1.00 87.06 178 SER A CA 1
ATOM 1508 C C . SER A 1 178 ? 22.352 -1.188 -15.920 1.00 87.06 178 SER A C 1
ATOM 1510 O O . SER A 1 178 ? 21.578 -0.487 -15.260 1.00 87.06 178 SER A O 1
ATOM 1512 N N . ARG A 1 179 ? 23.197 -2.051 -15.348 1.00 87.25 179 ARG A N 1
ATOM 1513 C CA . ARG A 1 179 ? 23.332 -2.211 -13.891 1.00 87.25 179 ARG A CA 1
ATOM 1514 C C . ARG A 1 179 ? 24.624 -1.614 -13.340 1.00 87.25 179 ARG A C 1
ATOM 1516 O O . ARG A 1 179 ? 24.810 -1.644 -12.124 1.00 87.25 179 ARG A O 1
ATOM 1523 N N . SER A 1 180 ? 25.457 -1.013 -14.185 1.00 88.38 180 SER A N 1
ATOM 1524 C CA . SER A 1 180 ? 26.728 -0.372 -13.819 1.00 88.38 180 SER A CA 1
ATOM 1525 C C . SER A 1 180 ? 26.603 0.618 -12.649 1.00 88.38 180 SER A C 1
ATOM 1527 O O . SER A 1 180 ? 27.409 0.597 -11.714 1.00 88.38 180 SER A O 1
ATOM 1529 N N . LYS A 1 181 ? 25.533 1.428 -12.648 1.00 88.56 181 LYS A N 1
ATOM 1530 C CA . LYS A 1 181 ? 25.201 2.412 -11.598 1.00 88.56 181 LYS A CA 1
ATOM 1531 C C . LYS A 1 181 ? 24.480 1.818 -10.379 1.00 88.56 181 LYS A C 1
ATOM 1533 O O . LYS A 1 181 ? 24.165 2.542 -9.436 1.00 88.56 181 LYS A O 1
ATOM 1538 N N . SER A 1 182 ? 24.181 0.519 -10.365 1.00 87.94 182 SER A N 1
ATOM 1539 C CA . SER A 1 182 ? 23.520 -0.115 -9.224 1.00 87.94 182 SER A CA 1
ATOM 1540 C C . SER A 1 182 ? 24.485 -0.286 -8.051 1.00 87.94 182 SER A C 1
ATOM 1542 O O . SER A 1 182 ? 25.631 -0.700 -8.224 1.00 87.94 182 SER A O 1
ATOM 1544 N N . LYS A 1 183 ? 24.001 -0.040 -6.828 1.00 89.31 183 LYS A N 1
ATOM 1545 C CA . LYS A 1 183 ? 24.757 -0.314 -5.593 1.00 89.31 183 LYS A CA 1
ATOM 1546 C C . LYS A 1 183 ? 24.979 -1.813 -5.348 1.00 89.31 183 LYS A C 1
ATOM 1548 O O . LYS A 1 183 ? 25.902 -2.180 -4.632 1.00 89.31 183 LYS A O 1
ATOM 1553 N N . HIS A 1 184 ? 24.145 -2.680 -5.931 1.00 88.38 184 HIS A N 1
ATOM 1554 C CA . HIS A 1 184 ? 24.155 -4.124 -5.678 1.00 88.38 184 HIS A CA 1
ATOM 1555 C C . HIS A 1 184 ? 23.988 -4.931 -6.968 1.00 88.38 184 HIS A C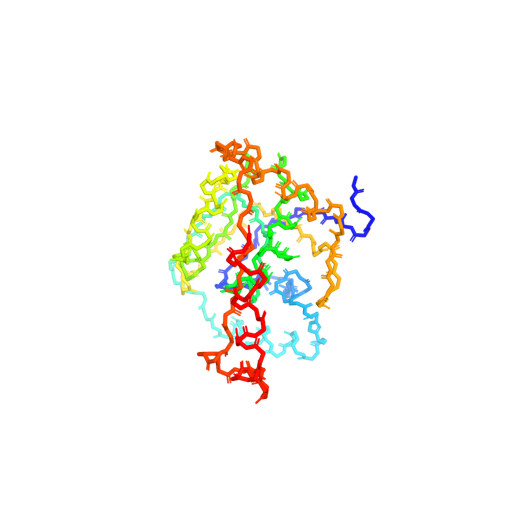 1
ATOM 1557 O O . HIS A 1 184 ? 23.360 -4.468 -7.920 1.00 88.38 184 HIS A O 1
ATOM 1563 N N . ARG A 1 185 ? 24.456 -6.190 -6.960 1.00 86.12 185 ARG A N 1
ATOM 1564 C CA . ARG A 1 185 ? 24.299 -7.149 -8.073 1.00 86.12 185 ARG A CA 1
ATOM 1565 C C . ARG A 1 185 ? 24.696 -6.524 -9.419 1.00 86.12 185 ARG A C 1
ATOM 1567 O O . ARG A 1 185 ? 23.857 -6.396 -10.312 1.00 86.12 185 ARG A O 1
ATOM 1574 N N . LYS A 1 186 ? 25.938 -6.041 -9.513 1.00 90.62 186 LYS A N 1
ATOM 1575 C CA . LYS A 1 186 ? 26.516 -5.553 -10.773 1.00 90.62 186 LYS A CA 1
ATOM 1576 C C . LYS A 1 186 ? 26.798 -6.733 -11.703 1.00 90.62 186 LYS A C 1
ATOM 1578 O O . LYS A 1 186 ? 27.029 -7.845 -11.229 1.00 90.62 186 LYS A O 1
ATOM 1583 N N . ILE A 1 187 ? 26.765 -6.485 -13.007 1.00 89.94 187 ILE A N 1
ATOM 1584 C CA . ILE A 1 187 ? 27.135 -7.481 -14.013 1.00 89.94 187 ILE A CA 1
ATOM 1585 C C . ILE A 1 187 ? 28.664 -7.481 -14.086 1.00 89.94 187 ILE A C 1
ATOM 1587 O O . ILE A 1 187 ? 29.261 -6.436 -14.326 1.00 89.94 187 ILE A O 1
ATOM 1591 N N . LYS A 1 188 ? 29.302 -8.625 -13.811 1.00 91.12 188 LYS A N 1
ATOM 1592 C CA . LYS A 1 188 ? 30.771 -8.705 -13.717 1.00 91.12 188 LYS A CA 1
ATOM 1593 C C . LYS A 1 188 ? 31.458 -8.394 -15.050 1.00 91.12 188 LYS A C 1
ATOM 1595 O O . LYS A 1 188 ? 32.462 -7.700 -15.056 1.00 91.12 188 LYS A O 1
ATOM 1600 N N . ASN A 1 189 ? 30.877 -8.858 -16.150 1.00 92.06 189 ASN A N 1
ATOM 1601 C CA . ASN A 1 189 ? 31.384 -8.720 -17.513 1.00 92.06 189 ASN A CA 1
ATOM 1602 C C . ASN A 1 189 ? 30.518 -7.767 -18.365 1.00 92.06 189 ASN A C 1
ATOM 1604 O O . ASN A 1 189 ? 30.291 -8.000 -19.549 1.00 92.06 189 ASN A O 1
ATOM 1608 N N . GLU A 1 190 ? 29.983 -6.691 -17.770 1.00 90.06 190 GLU A N 1
ATOM 1609 C CA .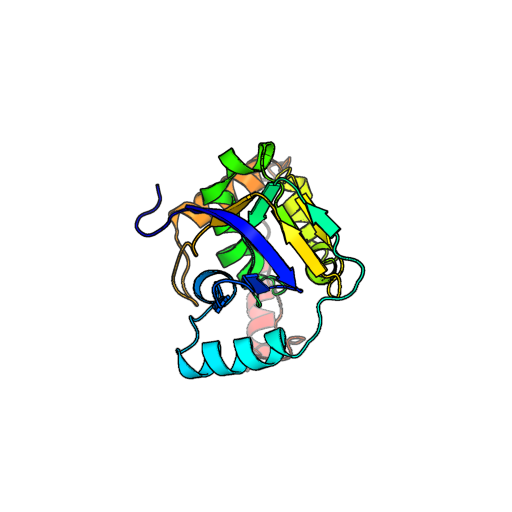 GLU A 1 190 ? 29.084 -5.757 -18.477 1.00 90.06 190 GLU A CA 1
ATOM 1610 C C . GLU A 1 190 ? 29.753 -5.114 -19.702 1.00 90.06 190 GLU A C 1
ATOM 1612 O O . GLU A 1 190 ? 29.109 -4.939 -20.736 1.00 90.06 190 GLU A O 1
ATOM 1617 N N . SER A 1 191 ? 31.050 -4.808 -19.601 1.00 90.19 191 SER A N 1
ATOM 1618 C CA . SER A 1 191 ? 31.861 -4.247 -20.686 1.00 90.19 191 SER A CA 1
ATOM 1619 C C . SER A 1 191 ? 31.996 -5.181 -21.888 1.00 90.19 191 SER A C 1
ATOM 1621 O O . SER A 1 191 ? 32.064 -4.696 -23.011 1.00 90.19 191 SER A O 1
ATOM 1623 N N . GLU A 1 192 ? 31.998 -6.497 -21.669 1.00 91.44 192 GLU A N 1
ATOM 1624 C CA . GLU A 1 192 ? 32.088 -7.508 -22.732 1.00 91.44 192 GLU A CA 1
ATOM 1625 C C . GLU A 1 192 ? 30.730 -7.742 -23.409 1.00 91.44 192 GLU A C 1
ATOM 1627 O O . GLU A 1 192 ? 30.654 -7.965 -24.614 1.00 91.44 192 GLU A O 1
ATOM 1632 N N . ILE A 1 193 ? 29.636 -7.649 -22.645 1.00 89.31 193 ILE A N 1
ATOM 1633 C CA . ILE A 1 193 ? 28.272 -7.886 -23.143 1.00 89.31 193 ILE A CA 1
ATOM 1634 C C . ILE A 1 193 ? 27.734 -6.676 -23.923 1.00 89.31 193 ILE A C 1
ATOM 1636 O O . ILE A 1 193 ? 27.004 -6.838 -24.902 1.00 89.31 193 ILE A O 1
ATOM 1640 N N . LEU A 1 194 ? 28.073 -5.453 -23.502 1.00 87.94 194 LEU A N 1
ATOM 1641 C CA . LEU A 1 194 ? 27.578 -4.211 -24.108 1.00 87.94 194 LEU A CA 1
ATOM 1642 C C . LEU A 1 194 ? 27.773 -4.136 -25.638 1.00 87.94 194 LEU A C 1
ATOM 1644 O O . LEU A 1 194 ? 26.808 -3.787 -26.325 1.00 87.94 194 LEU A O 1
ATOM 1648 N N . PRO A 1 195 ? 28.954 -4.467 -26.201 1.00 88.94 195 PRO A N 1
ATOM 1649 C CA . PRO A 1 195 ? 29.158 -4.523 -27.649 1.00 88.94 195 PRO A CA 1
ATOM 1650 C C . PRO A 1 195 ? 28.217 -5.503 -28.362 1.00 88.94 195 PRO A C 1
ATOM 1652 O O . PRO A 1 195 ? 27.656 -5.162 -29.401 1.00 88.94 195 PRO A O 1
ATOM 1655 N N . LEU A 1 196 ? 27.982 -6.684 -27.779 1.00 88.44 196 LEU A N 1
ATOM 1656 C CA . LEU A 1 196 ? 27.097 -7.706 -28.350 1.00 88.44 196 LEU A CA 1
ATOM 1657 C C . LEU A 1 196 ? 25.638 -7.231 -28.384 1.00 88.44 196 LEU A C 1
ATOM 1659 O O . LEU A 1 196 ? 24.928 -7.441 -29.365 1.00 88.44 196 LEU A O 1
ATOM 1663 N N . LEU A 1 197 ? 25.200 -6.535 -27.332 1.00 84.25 197 LEU A N 1
ATOM 1664 C CA . LEU A 1 197 ? 23.844 -5.994 -27.239 1.00 84.25 197 LEU A CA 1
ATOM 1665 C C . LEU A 1 197 ? 23.593 -4.840 -28.209 1.00 84.25 197 LEU A C 1
ATOM 1667 O O . LEU A 1 197 ? 22.495 -4.749 -28.754 1.00 84.25 197 LEU A O 1
ATOM 1671 N N . LYS A 1 198 ? 24.584 -3.974 -28.464 1.00 81.31 198 LYS A N 1
ATOM 1672 C CA . LYS A 1 198 ? 24.440 -2.886 -29.450 1.00 81.31 198 LYS A CA 1
ATOM 1673 C C . LYS A 1 198 ? 24.058 -3.428 -30.830 1.00 81.31 198 LYS A C 1
ATOM 1675 O O . LYS A 1 198 ? 23.168 -2.871 -31.463 1.00 81.31 198 LYS A O 1
ATOM 1680 N N . ASN A 1 199 ? 24.635 -4.557 -31.237 1.00 73.06 199 ASN A N 1
ATOM 1681 C CA . ASN A 1 199 ? 24.318 -5.206 -32.513 1.00 73.06 199 ASN A CA 1
ATOM 1682 C C . ASN A 1 199 ? 22.896 -5.802 -32.567 1.00 73.06 199 ASN A C 1
ATOM 1684 O O . ASN A 1 199 ? 22.354 -5.981 -33.655 1.00 73.06 199 ASN A O 1
ATOM 1688 N N . LEU A 1 200 ? 22.291 -6.105 -31.412 1.00 71.12 200 LEU A N 1
ATOM 1689 C CA . LEU A 1 200 ? 20.936 -6.662 -31.292 1.00 71.12 200 LEU A CA 1
ATOM 1690 C C . LEU A 1 200 ? 19.847 -5.593 -31.099 1.00 71.12 200 LEU A C 1
ATOM 1692 O O . LEU A 1 200 ? 18.679 -5.866 -31.354 1.00 71.12 200 LEU A O 1
ATOM 1696 N N . ILE A 1 201 ? 20.211 -4.405 -30.607 1.00 65.50 201 ILE A N 1
ATOM 1697 C CA . ILE A 1 201 ? 19.283 -3.296 -30.317 1.00 65.50 201 ILE A CA 1
ATOM 1698 C C . ILE A 1 201 ? 19.180 -2.312 -31.499 1.00 65.50 201 ILE A C 1
ATOM 1700 O O . ILE A 1 201 ? 18.194 -1.590 -31.603 1.00 65.50 201 ILE A O 1
ATOM 1704 N N . LEU A 1 202 ? 20.194 -2.265 -32.373 1.00 54.97 202 LEU A N 1
ATOM 1705 C CA . LEU A 1 202 ? 20.240 -1.397 -33.562 1.00 54.97 202 LEU A CA 1
ATOM 1706 C C . LEU A 1 202 ? 19.642 -2.034 -34.834 1.00 54.97 202 LEU A C 1
ATOM 1708 O O . LEU A 1 202 ? 19.662 -1.391 -35.882 1.00 54.97 202 LEU A O 1
ATOM 1712 N N . LYS A 1 203 ? 19.131 -3.267 -34.749 1.00 48.50 203 LYS A N 1
ATOM 1713 C CA . LYS A 1 203 ? 18.264 -3.883 -35.766 1.00 48.50 203 LYS A CA 1
ATOM 1714 C C . LYS A 1 203 ? 16.806 -3.631 -35.409 1.00 48.50 203 LYS A C 1
ATOM 1716 O O . LYS A 1 203 ? 16.026 -3.389 -36.352 1.00 48.50 203 LYS A O 1
#

Sequence (203 aa):
MIKNSYGFYISNIYIKKYKLYKFKKFVTLTKYTNMIEFSLRKKLKRLQKYIFKKPKTNIRIIKKGLWIIDEKSFHYFHWFCDSLPRFIQAKEVNDKYPILLPKSIENIEYVKKTIDILQINYIAYGDEESVKVEDLFVSSHSAPSGNYNNKTINLLAKSLKSNINIKQNNNFKNIWISRSKSKHRKIKNESEILPLLKNLILK

Radius of gyration: 20.46 Å; chains: 1; bounding box: 49×34×63 Å

Secondary structure (DSSP, 8-state):
--TT--EEEEEEEEEETTEEEETTTTEE-HHHHSSSPPPHHHHHHHHHHHHSS---S-EEEEEEEEE---TTTTSHHHIIIIIHHHHHHTHHHHTTSPEEEEHHHHTSHHHHHHHHHTT--EEEE-TT-EEEEEEEEEEPPSS-TT---HHHHHHHHHHHHHTS-----S--PPPP---TT-SSS--TTHHHHHHHHHHHH--

Foldseek 3Di:
DQPPKDKDKDFWWKDAQLWIADLVPLDTPCQQAPLDRDDPVVSVVVSVVVNVPPADPDAAEAAAAEEQYYPCCLDPCCVLFWRQLLCLVCVVVQVVHAHEHEPSSCVDPVNVVLCVLLVGGHDYDHNRHMYIYRMYMGIGTSDRPPDGDPVSNVVSVVSSVVSDPDPDDVPDFDDDDACPPPPDDHDPPCVVVVVVVVVVRVD